Protein AF-A0A955LA91-F1 (afdb_monomer)

Solvent-accessible surface area (backbone atoms only — not comparable to full-atom values): 17162 Å² total; per-residue (Å²): 91,72,67,41,59,76,70,67,59,54,55,70,62,49,20,70,73,70,71,47,56,51,71,60,57,48,31,68,57,69,71,44,66,86,77,43,97,39,73,68,56,48,50,51,50,50,36,54,52,28,48,75,67,73,44,68,31,67,60,54,50,52,52,46,48,70,73,44,58,61,52,55,54,53,50,53,50,56,55,47,53,53,51,51,55,52,51,49,54,58,48,52,52,50,51,51,49,54,57,68,68,58,72,81,44,73,67,58,57,50,49,53,51,51,51,53,50,52,50,51,52,48,52,53,52,54,54,54,56,55,61,73,70,47,62,45,54,42,34,35,67,28,93,49,83,46,58,52,76,38,77,51,78,44,79,50,91,60,73,59,45,63,43,28,28,40,45,38,88,74,45,48,49,24,49,74,85,41,77,59,74,65,46,98,86,36,33,37,70,48,79,42,71,62,62,92,57,67,58,29,77,48,40,38,38,34,34,31,89,82,70,37,59,30,37,34,37,43,33,36,26,53,73,79,68,66,46,70,55,43,46,34,37,44,35,46,78,37,70,37,81,51,38,39,34,23,36,63,85,41,80,77,42,75,48,60,46,57,52,84,59,80,62,49,75,49,71,12,59,48,24,43,35,40,39,24,92,56,32,80,38,42,46,38,27,49,75,85,45,79,46,86,54,88,49,47,59,39,36,38,33,48,67,44,76,47,77,47,80,85

Structure (mmCIF, N/CA/C/O backbone):
data_AF-A0A955LA91-F1
#
_entry.id   AF-A0A955LA91-F1
#
loop_
_atom_site.group_PDB
_atom_site.id
_atom_site.type_symbol
_atom_site.label_atom_id
_atom_site.label_alt_id
_atom_site.label_comp_id
_atom_site.label_asym_id
_atom_site.label_entity_id
_atom_site.label_seq_id
_atom_site.pdbx_PDB_ins_code
_atom_site.Cartn_x
_atom_site.Cartn_y
_atom_site.Cartn_z
_atom_site.occupancy
_atom_site.B_iso_or_equiv
_atom_site.auth_seq_id
_atom_site.auth_comp_id
_atom_site.auth_asym_id
_atom_site.auth_atom_id
_atom_site.pdbx_PDB_model_num
ATOM 1 N N . LYS A 1 1 ? -87.329 7.639 5.012 1.00 91.25 1 LYS A N 1
ATOM 2 C CA . LYS A 1 1 ? -88.544 6.834 5.287 1.00 91.25 1 LYS A CA 1
ATOM 3 C C . LYS A 1 1 ? -89.634 6.985 4.228 1.00 91.25 1 LYS A C 1
ATOM 5 O O . LYS A 1 1 ? -89.715 6.130 3.360 1.00 91.25 1 LYS A O 1
ATOM 10 N N . GLN A 1 2 ? -90.418 8.072 4.217 1.00 92.62 2 GLN A N 1
ATOM 11 C CA . GLN A 1 2 ? -91.587 8.212 3.321 1.00 92.62 2 GLN A CA 1
ATOM 12 C C . GLN A 1 2 ? -91.274 7.955 1.833 1.00 92.62 2 GLN A C 1
ATOM 14 O O . GLN A 1 2 ? -91.961 7.170 1.188 1.00 92.62 2 GLN A O 1
ATOM 19 N N . LYS A 1 3 ? -90.190 8.539 1.298 1.00 93.19 3 LYS A N 1
ATOM 20 C CA . LYS A 1 3 ? -89.781 8.338 -0.105 1.00 93.19 3 LYS A CA 1
ATOM 21 C C . LYS A 1 3 ? -89.486 6.871 -0.444 1.00 93.19 3 LYS A C 1
ATOM 23 O O . LYS A 1 3 ? -89.881 6.421 -1.512 1.00 93.19 3 LYS A O 1
ATOM 28 N N . ARG A 1 4 ? -88.836 6.126 0.459 1.00 94.56 4 ARG A N 1
ATOM 29 C CA . ARG A 1 4 ? -88.559 4.694 0.272 1.00 94.56 4 ARG A CA 1
ATOM 30 C C . ARG A 1 4 ? -89.858 3.897 0.215 1.00 94.56 4 ARG A C 1
ATOM 32 O O . ARG A 1 4 ? -90.040 3.119 -0.714 1.00 94.56 4 ARG A O 1
ATOM 39 N N . THR A 1 5 ? -90.755 4.123 1.177 1.00 92.25 5 THR A N 1
ATOM 40 C CA . THR A 1 5 ? -92.049 3.431 1.238 1.00 92.25 5 THR A CA 1
ATOM 41 C C . THR A 1 5 ? -92.883 3.694 -0.016 1.00 92.25 5 THR A C 1
ATOM 43 O O . THR A 1 5 ? -93.430 2.754 -0.579 1.00 92.25 5 THR A O 1
ATOM 46 N N . ASN A 1 6 ? -92.912 4.937 -0.509 1.00 92.75 6 ASN A N 1
ATOM 47 C CA . ASN A 1 6 ? -93.654 5.299 -1.723 1.00 92.75 6 ASN A CA 1
ATOM 48 C C . ASN A 1 6 ? -93.090 4.651 -2.997 1.00 92.75 6 ASN A C 1
ATOM 50 O O . ASN A 1 6 ? -93.839 4.406 -3.935 1.00 92.75 6 ASN A O 1
ATOM 54 N N . LEU A 1 7 ? -91.782 4.384 -3.040 1.00 90.88 7 LEU A N 1
ATOM 55 C CA . LEU A 1 7 ? -91.137 3.668 -4.145 1.00 90.88 7 LEU A CA 1
ATOM 56 C C . LEU A 1 7 ? -91.237 2.140 -3.995 1.00 90.88 7 LEU A C 1
ATOM 58 O O . LEU A 1 7 ? -90.771 1.415 -4.866 1.00 90.88 7 LEU A O 1
ATOM 62 N N . GLY A 1 8 ? -91.819 1.643 -2.897 1.00 90.75 8 GLY A N 1
ATOM 63 C CA . GLY A 1 8 ? -91.992 0.214 -2.639 1.00 90.75 8 GLY A CA 1
ATOM 64 C C . GLY A 1 8 ? -90.696 -0.544 -2.332 1.00 90.75 8 GLY A C 1
ATOM 65 O O . GLY A 1 8 ? -90.700 -1.771 -2.352 1.00 90.75 8 GLY A O 1
ATOM 66 N N . PHE A 1 9 ? -89.587 0.147 -2.042 1.00 92.19 9 PHE A N 1
ATOM 67 C CA . PHE A 1 9 ? -88.312 -0.518 -1.769 1.00 92.19 9 PHE A CA 1
ATOM 68 C C . PHE A 1 9 ? -88.253 -1.086 -0.343 1.00 92.19 9 PHE A C 1
ATOM 70 O O . PHE A 1 9 ? -88.434 -0.366 0.650 1.00 92.19 9 PHE A O 1
ATOM 77 N N . ASP A 1 10 ? -87.930 -2.375 -0.233 1.00 92.94 10 ASP A N 1
ATOM 78 C CA . ASP A 1 10 ? -87.577 -3.003 1.038 1.00 92.94 10 ASP A CA 1
ATOM 79 C C . ASP A 1 10 ? -86.103 -2.730 1.401 1.00 92.94 10 ASP A C 1
ATOM 81 O O . ASP A 1 10 ? -85.284 -2.338 0.565 1.00 92.94 10 ASP A O 1
ATOM 85 N N . PHE A 1 11 ? -85.746 -2.895 2.677 1.00 92.00 11 PHE A N 1
ATOM 86 C CA . PHE A 1 11 ? -84.371 -2.637 3.111 1.00 92.00 11 PHE A CA 1
ATOM 87 C C . PHE A 1 11 ? -83.365 -3.634 2.526 1.00 92.00 11 PHE A C 1
ATOM 89 O O . PHE A 1 11 ? -82.235 -3.240 2.257 1.00 92.00 11 PHE A O 1
ATOM 96 N N . LYS A 1 12 ? -83.765 -4.887 2.275 1.00 90.88 12 LYS A N 1
ATOM 97 C CA . LYS A 1 12 ? -82.883 -5.926 1.720 1.00 90.88 12 LYS A CA 1
ATOM 98 C C . LYS A 1 12 ? -82.436 -5.604 0.295 1.00 90.88 12 LYS A C 1
ATOM 100 O O . LYS A 1 12 ? -81.271 -5.808 -0.043 1.00 90.88 12 LYS A O 1
ATOM 105 N N . THR A 1 13 ? -83.338 -5.068 -0.524 1.00 89.88 13 THR A N 1
ATOM 106 C CA . THR A 1 13 ? -83.036 -4.610 -1.884 1.00 89.88 13 THR A CA 1
ATOM 107 C C . THR A 1 13 ? -82.031 -3.468 -1.831 1.00 89.88 13 THR A C 1
ATOM 109 O O . THR A 1 13 ? -81.005 -3.510 -2.504 1.00 89.88 13 THR A O 1
ATOM 112 N N . ILE A 1 14 ? -82.263 -2.486 -0.961 1.00 94.38 14 ILE A N 1
ATOM 113 C CA . ILE A 1 14 ? -81.378 -1.323 -0.829 1.00 94.38 14 ILE A CA 1
ATOM 114 C C . ILE A 1 14 ? -80.017 -1.723 -0.257 1.00 94.38 14 ILE A C 1
ATOM 116 O O . ILE A 1 14 ? -78.992 -1.222 -0.711 1.00 94.38 14 ILE A O 1
ATOM 120 N N . GLU A 1 15 ? -79.978 -2.648 0.699 1.00 94.25 15 GLU A N 1
ATOM 121 C CA . GLU A 1 15 ? -78.736 -3.198 1.241 1.00 94.25 15 GLU A CA 1
ATOM 122 C C . GLU A 1 15 ? -77.916 -3.899 0.155 1.00 94.25 15 GLU A C 1
ATOM 124 O O . GLU A 1 15 ? -76.700 -3.708 0.080 1.00 94.25 15 GLU A O 1
ATOM 129 N N . LYS A 1 16 ? -78.564 -4.661 -0.736 1.00 91.88 16 LYS A N 1
ATOM 130 C CA . LYS A 1 16 ? -77.880 -5.316 -1.855 1.00 91.88 16 LYS A CA 1
ATOM 131 C C . LYS A 1 16 ? -77.276 -4.304 -2.830 1.00 91.88 16 LYS A C 1
ATOM 133 O O . LYS A 1 16 ? -76.145 -4.532 -3.271 1.00 91.88 16 LYS A O 1
ATOM 138 N N . GLU A 1 17 ? -77.994 -3.223 -3.125 1.00 93.44 17 GLU A N 1
ATOM 139 C CA . GLU A 1 17 ? -77.572 -2.178 -4.067 1.00 93.44 17 GLU A CA 1
ATOM 140 C C . GLU A 1 17 ? -76.504 -1.248 -3.482 1.00 93.44 17 GLU A C 1
ATOM 142 O O . GLU A 1 17 ? -75.450 -1.041 -4.077 1.00 93.44 17 GLU A O 1
ATOM 147 N N . LEU A 1 18 ? -76.733 -0.712 -2.283 1.00 94.25 18 LEU A N 1
ATOM 148 C CA . LEU A 1 18 ? -75.848 0.280 -1.668 1.00 94.25 18 LEU A CA 1
ATOM 149 C C . LEU A 1 18 ? -74.728 -0.330 -0.828 1.00 94.25 18 LEU A C 1
ATOM 151 O O . LEU A 1 18 ? -73.828 0.397 -0.411 1.00 94.25 18 LEU A O 1
ATOM 155 N N . LYS A 1 19 ? -74.785 -1.639 -0.550 1.00 94.56 19 LYS A N 1
ATOM 156 C CA . LYS A 1 19 ? -73.893 -2.337 0.395 1.00 94.56 19 LYS A CA 1
ATOM 157 C C . LYS A 1 19 ? -73.910 -1.724 1.800 1.00 94.56 19 LYS A C 1
ATOM 159 O O . LYS A 1 19 ? -72.936 -1.823 2.543 1.00 94.56 19 LYS A O 1
ATOM 164 N N . ILE A 1 20 ? -75.029 -1.105 2.177 1.00 94.38 20 ILE A N 1
ATOM 165 C CA . ILE A 1 20 ? -75.263 -0.538 3.507 1.00 94.38 20 ILE A CA 1
ATOM 166 C C . ILE A 1 20 ? -76.209 -1.477 4.246 1.00 94.38 20 ILE A C 1
ATOM 168 O O . ILE A 1 20 ? -77.340 -1.666 3.806 1.00 94.38 20 ILE A O 1
ATOM 172 N N . LYS A 1 21 ? -75.758 -2.048 5.370 1.00 93.56 21 LYS A N 1
ATOM 173 C CA . LYS A 1 21 ? -76.570 -2.994 6.153 1.00 93.56 21 LYS A CA 1
ATOM 174 C C . LYS A 1 21 ? -77.905 -2.374 6.571 1.00 93.56 21 LYS A C 1
ATOM 176 O O . LYS A 1 21 ? -77.914 -1.219 6.999 1.00 93.56 21 LYS A O 1
ATOM 181 N N . GLU A 1 22 ? -78.990 -3.153 6.554 1.00 93.12 22 GLU A N 1
ATOM 182 C CA . GLU A 1 22 ? -80.3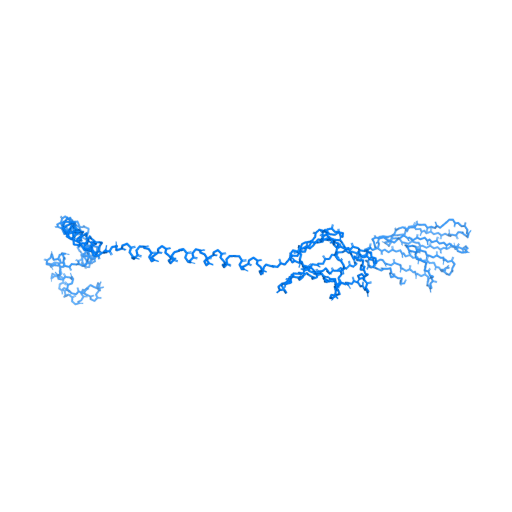44 -2.714 6.937 1.00 93.12 22 GLU A CA 1
ATOM 183 C C . GLU A 1 22 ? -80.365 -1.923 8.254 1.00 93.12 22 GLU A C 1
ATOM 185 O O . GLU A 1 22 ? -81.032 -0.893 8.344 1.00 93.12 22 GLU A O 1
ATOM 190 N N . LYS A 1 23 ? -79.578 -2.348 9.254 1.00 93.75 23 LYS A N 1
ATOM 191 C CA . LYS A 1 23 ? -79.479 -1.652 10.547 1.00 93.75 23 LYS A CA 1
ATOM 192 C C . LYS A 1 23 ? -79.105 -0.171 10.405 1.00 93.75 23 LYS A C 1
ATOM 194 O O . LYS A 1 23 ? -79.698 0.665 11.071 1.00 93.75 23 LYS A O 1
ATOM 199 N N . TYR A 1 24 ? -78.179 0.168 9.506 1.00 94.12 24 TYR A N 1
ATOM 200 C CA . TYR A 1 24 ? -77.740 1.550 9.318 1.00 94.12 24 TYR A CA 1
ATOM 201 C C . TYR A 1 24 ? -78.768 2.354 8.520 1.00 94.12 24 TYR A C 1
ATOM 203 O O . TYR A 1 24 ? -78.954 3.534 8.786 1.00 94.12 24 TYR A O 1
ATOM 211 N N . LEU A 1 25 ? -79.477 1.728 7.574 1.00 93.69 25 LEU A N 1
ATOM 212 C CA . LEU A 1 25 ? -80.573 2.386 6.856 1.00 93.69 25 LEU A CA 1
ATOM 213 C C . LEU A 1 25 ? -81.742 2.717 7.792 1.00 93.69 25 LEU A C 1
ATOM 215 O O . LEU A 1 25 ? -82.341 3.778 7.648 1.00 93.69 25 LEU A O 1
ATOM 219 N N . LYS A 1 26 ? -82.038 1.847 8.767 1.00 93.81 26 LYS A N 1
ATOM 220 C CA . LYS A 1 26 ? -83.015 2.130 9.831 1.00 93.81 26 LYS A CA 1
ATOM 221 C C . LYS A 1 26 ? -82.569 3.285 10.713 1.00 93.81 26 LYS A C 1
ATOM 223 O O . LYS A 1 26 ? -83.326 4.236 10.846 1.00 93.81 26 LYS A O 1
ATOM 228 N N . MET A 1 27 ? -81.318 3.268 11.176 1.00 92.94 27 MET A N 1
ATOM 229 C CA . MET A 1 27 ? -80.751 4.372 11.960 1.00 92.94 27 MET A CA 1
ATOM 230 C C . MET A 1 27 ? -80.855 5.720 11.225 1.00 92.94 27 MET A C 1
ATOM 232 O O . MET A 1 27 ? -81.173 6.726 11.847 1.00 92.94 27 MET A O 1
ATOM 236 N N . LEU A 1 28 ? -80.661 5.749 9.896 1.00 92.62 28 LEU A N 1
ATOM 237 C CA . LEU A 1 28 ? -80.884 6.957 9.084 1.00 92.62 28 LEU A CA 1
ATOM 238 C C . LEU A 1 28 ? -82.358 7.389 9.008 1.00 92.62 28 LEU A C 1
ATOM 240 O O . LEU A 1 28 ? -82.633 8.564 8.803 1.00 92.62 28 LEU A O 1
ATOM 244 N N . GLU A 1 29 ? -83.307 6.452 9.061 1.00 93.38 29 GLU A N 1
ATOM 245 C CA . GLU A 1 29 ? -84.745 6.752 9.013 1.00 93.38 29 GLU A CA 1
ATOM 246 C C . GLU A 1 29 ? -85.348 7.101 10.376 1.00 93.38 29 GLU A C 1
ATOM 248 O O . GLU A 1 29 ? -86.451 7.650 10.409 1.00 93.38 29 GLU A O 1
ATOM 253 N N . GLU A 1 30 ? -84.656 6.752 11.457 1.00 92.44 30 GLU A N 1
ATOM 254 C CA . GLU A 1 30 ? -85.045 6.966 12.857 1.00 92.44 30 GLU A CA 1
ATOM 255 C C . GLU A 1 30 ? -84.257 8.117 13.509 1.00 92.44 30 GLU A C 1
ATOM 257 O O . GLU A 1 30 ? -84.426 8.385 14.693 1.00 92.44 30 GLU A O 1
ATOM 262 N N . ASP A 1 31 ? -83.429 8.819 12.726 1.00 88.81 31 ASP A N 1
ATOM 263 C CA . ASP A 1 31 ? -82.564 9.924 13.157 1.00 88.81 31 ASP A CA 1
ATOM 264 C C . ASP A 1 31 ? -81.587 9.553 14.297 1.00 88.81 31 ASP A C 1
ATOM 266 O O . ASP A 1 31 ? -81.120 10.403 15.057 1.00 88.81 31 ASP A O 1
ATOM 270 N N . GLU A 1 32 ? -81.206 8.275 14.394 1.00 88.38 32 GLU A N 1
ATOM 271 C CA . GLU A 1 32 ? -80.294 7.745 15.417 1.00 88.38 32 GLU A CA 1
ATOM 272 C C . GLU A 1 32 ? -78.817 7.896 15.016 1.00 88.38 32 GLU A C 1
ATOM 274 O O . GLU A 1 32 ? -78.027 6.946 15.005 1.00 88.38 32 GLU A O 1
ATOM 279 N N . PHE A 1 33 ? -78.418 9.117 14.663 1.00 85.81 33 PHE A N 1
ATOM 280 C CA . PHE A 1 33 ? -77.083 9.403 14.131 1.00 85.81 33 PHE A CA 1
ATOM 281 C C . PHE A 1 33 ? -75.940 9.189 15.138 1.00 85.81 33 PHE A C 1
ATOM 283 O O . PHE A 1 33 ? -74.822 8.860 14.738 1.00 85.81 33 PHE A O 1
ATOM 290 N N . GLN A 1 34 ? -76.222 9.290 16.438 1.00 81.75 34 GLN A N 1
ATOM 291 C CA . GLN A 1 34 ? -75.262 9.031 17.516 1.00 81.75 34 GLN A CA 1
ATOM 292 C C . GLN A 1 34 ? -74.773 7.573 17.585 1.00 81.75 34 GLN A C 1
ATOM 294 O O . GLN A 1 34 ? -73.753 7.303 18.216 1.00 81.75 34 GLN A O 1
ATOM 299 N N . LEU A 1 35 ? -75.496 6.625 16.974 1.00 84.69 35 LEU A N 1
ATOM 300 C CA . LEU A 1 35 ? -75.141 5.199 16.992 1.00 84.69 35 LEU A CA 1
ATOM 301 C C . LEU A 1 35 ? -74.174 4.802 15.869 1.00 84.69 35 LEU A C 1
ATOM 303 O O . LEU A 1 35 ? -73.695 3.666 15.835 1.00 84.69 35 LEU A O 1
ATOM 307 N N . PHE A 1 36 ? -73.882 5.713 14.940 1.00 84.06 36 PHE A N 1
ATOM 308 C CA . PHE A 1 36 ? -72.887 5.471 13.903 1.00 84.06 36 PHE A CA 1
ATOM 309 C C . PHE A 1 36 ? -71.477 5.542 14.488 1.00 84.06 36 PHE A C 1
ATOM 311 O O . PHE A 1 36 ? -71.182 6.335 15.378 1.00 84.06 36 PHE A O 1
ATOM 318 N N . GLU A 1 37 ? -70.563 4.752 13.928 1.00 81.38 37 GLU A N 1
ATOM 319 C CA . GLU A 1 37 ? -69.171 4.689 14.396 1.00 81.38 37 GLU A CA 1
ATOM 320 C C . GLU A 1 37 ? -68.437 6.025 14.192 1.00 81.38 37 GLU A C 1
ATOM 322 O O . GLU A 1 37 ? -67.536 6.390 14.950 1.00 81.38 37 GLU A O 1
ATOM 327 N N . SER A 1 38 ? -68.829 6.782 13.162 1.00 82.69 38 SER A N 1
ATOM 328 C CA . SER A 1 38 ? -68.339 8.138 12.928 1.00 82.69 38 SER A CA 1
ATOM 329 C C . SER A 1 38 ? -69.351 8.998 12.173 1.00 82.69 38 SER A C 1
ATOM 331 O O . SER A 1 38 ? -70.133 8.504 11.354 1.00 82.69 38 SER A O 1
ATOM 333 N N . SER A 1 39 ? -69.263 10.317 12.370 1.00 83.75 39 SER A N 1
ATOM 334 C CA . SER A 1 39 ? -70.080 11.297 11.645 1.00 83.75 39 SER A CA 1
ATOM 335 C C . SER A 1 39 ? -69.839 11.264 10.130 1.00 83.75 39 SER A C 1
ATOM 337 O O . SER A 1 39 ? -70.749 11.530 9.342 1.00 83.75 39 SER A O 1
ATOM 339 N N . VAL A 1 40 ? -68.625 10.893 9.710 1.00 85.25 40 VAL A N 1
ATOM 340 C CA . VAL A 1 40 ? -68.237 10.729 8.302 1.00 85.25 40 VAL A CA 1
ATOM 341 C C . VAL A 1 40 ? -68.987 9.556 7.668 1.00 85.25 40 VAL A C 1
ATOM 343 O O . VAL A 1 40 ? -69.519 9.693 6.565 1.00 85.25 40 VAL A O 1
ATOM 346 N N . GLN A 1 41 ? -69.076 8.427 8.377 1.00 88.31 41 GLN A N 1
ATOM 347 C CA . GLN A 1 41 ? -69.800 7.235 7.930 1.00 88.31 41 GLN A CA 1
ATOM 348 C C . GLN A 1 41 ? -71.304 7.512 7.817 1.00 88.31 41 GLN A C 1
ATOM 350 O O . GLN A 1 41 ? -71.890 7.253 6.764 1.00 88.31 41 GLN A O 1
ATOM 355 N N . ALA A 1 42 ? -71.904 8.116 8.848 1.00 90.44 42 ALA A N 1
ATOM 356 C CA . ALA A 1 42 ? -73.315 8.504 8.850 1.00 90.44 42 ALA A CA 1
ATOM 357 C C . ALA A 1 42 ? -73.670 9.389 7.646 1.00 90.44 42 ALA A C 1
ATOM 359 O O . ALA A 1 42 ? -74.602 9.107 6.890 1.00 90.44 42 ALA A O 1
ATOM 360 N N . LYS A 1 43 ? -72.856 10.419 7.396 1.00 91.19 43 LYS A N 1
ATOM 361 C CA . LYS A 1 43 ? -73.021 11.334 6.263 1.00 91.19 43 LYS A CA 1
ATOM 362 C C . LYS A 1 43 ? -72.848 10.643 4.911 1.00 91.19 43 LYS A C 1
ATOM 364 O O . LYS A 1 43 ? -73.582 10.945 3.970 1.00 91.19 43 LYS A O 1
ATOM 369 N N . GLY A 1 44 ? -71.888 9.724 4.800 1.00 92.50 44 GLY A N 1
ATOM 370 C CA . GLY A 1 44 ? -71.671 8.923 3.596 1.00 92.50 44 GLY A CA 1
ATOM 371 C C . GLY A 1 44 ? -72.875 8.041 3.267 1.00 92.50 44 GLY A C 1
ATOM 372 O O . GLY A 1 44 ? -73.345 8.033 2.127 1.00 92.50 44 GLY A O 1
ATOM 373 N N . PHE A 1 45 ? -73.430 7.360 4.271 1.00 95.50 45 PHE A N 1
ATOM 374 C CA . PHE A 1 45 ? -74.616 6.524 4.098 1.00 95.50 45 PHE A CA 1
ATOM 375 C C . PHE A 1 45 ? -75.861 7.358 3.798 1.00 95.50 45 PHE A C 1
ATOM 377 O O . PHE A 1 45 ? -76.576 7.033 2.852 1.00 95.50 45 PHE A O 1
ATOM 384 N N . LEU A 1 46 ? -76.070 8.479 4.497 1.00 94.81 46 LEU A N 1
ATOM 385 C CA . LEU A 1 46 ? -77.172 9.403 4.214 1.00 94.81 46 LEU A CA 1
ATOM 386 C C . LEU A 1 46 ? -77.112 9.931 2.778 1.00 94.81 46 LEU A C 1
ATOM 388 O O . LEU A 1 46 ? -78.128 9.960 2.085 1.00 94.81 46 LEU A O 1
ATOM 392 N N . LYS A 1 47 ? -75.914 10.289 2.300 1.00 95.50 47 LYS A N 1
ATOM 393 C CA . LYS A 1 47 ? -75.695 10.740 0.921 1.00 95.50 47 LYS A CA 1
ATOM 394 C C . LYS A 1 47 ? -76.096 9.677 -0.098 1.00 95.50 47 LYS A C 1
ATOM 396 O O . LYS A 1 47 ? -76.848 9.970 -1.028 1.00 95.50 47 LYS A O 1
ATOM 401 N N . ASN A 1 48 ? -75.576 8.462 0.065 1.00 95.38 48 ASN A N 1
ATOM 402 C CA . ASN A 1 48 ? -75.819 7.364 -0.868 1.00 95.38 48 ASN A CA 1
ATOM 403 C C . ASN A 1 48 ? -77.291 6.955 -0.866 1.00 95.38 48 ASN A C 1
ATOM 405 O O . ASN A 1 48 ? -77.884 6.765 -1.926 1.00 95.38 48 ASN A O 1
ATOM 409 N N . TYR A 1 49 ? -77.897 6.905 0.317 1.00 96.19 49 TYR A N 1
ATOM 410 C CA . TYR A 1 49 ? -79.292 6.546 0.480 1.00 96.19 49 TYR A CA 1
ATOM 411 C C . TYR A 1 49 ? -80.242 7.605 -0.096 1.00 96.19 49 TYR A C 1
ATOM 413 O O . TYR A 1 49 ? -81.157 7.271 -0.847 1.00 96.19 49 TYR A O 1
ATOM 421 N N . ALA A 1 50 ? -79.982 8.894 0.152 1.00 95.25 50 ALA A N 1
ATOM 422 C CA . ALA A 1 50 ? -80.748 9.986 -0.445 1.00 95.25 50 ALA A CA 1
ATOM 423 C C . ALA A 1 50 ? -80.668 9.961 -1.977 1.00 95.25 50 ALA A C 1
ATOM 425 O O . ALA A 1 50 ? -81.692 10.084 -2.647 1.00 95.25 50 ALA A O 1
ATOM 426 N N . ARG A 1 51 ? -79.471 9.736 -2.535 1.00 94.75 51 ARG A N 1
ATOM 427 C CA . ARG A 1 51 ? -79.276 9.644 -3.986 1.00 94.75 51 ARG A CA 1
ATOM 428 C C . ARG A 1 51 ? -80.034 8.465 -4.594 1.00 94.75 51 ARG A C 1
ATOM 430 O O . ARG A 1 51 ? -80.691 8.649 -5.612 1.00 94.75 51 ARG A O 1
ATOM 437 N N . PHE A 1 52 ? -79.982 7.293 -3.963 1.00 94.44 52 PHE A N 1
ATOM 438 C CA . PHE A 1 52 ? -80.714 6.105 -4.411 1.00 94.44 52 PHE A CA 1
ATOM 439 C C . PHE A 1 52 ? -82.227 6.344 -4.478 1.00 94.44 52 PHE A C 1
ATOM 441 O O . PHE A 1 52 ? -82.887 5.935 -5.425 1.00 94.44 52 PHE A O 1
ATOM 448 N N . LEU A 1 53 ? -82.776 7.069 -3.501 1.00 93.88 53 LEU A N 1
ATOM 449 C CA . LEU A 1 53 ? -84.198 7.412 -3.448 1.00 93.88 53 LEU A CA 1
ATOM 450 C C . LEU A 1 53 ? -84.583 8.617 -4.329 1.00 93.88 53 LEU A C 1
ATOM 452 O O . LEU A 1 53 ? -85.741 9.047 -4.305 1.00 93.88 53 LEU A O 1
ATOM 456 N N . GLY A 1 54 ? -83.632 9.192 -5.074 1.00 90.75 54 GLY A N 1
ATOM 457 C CA . GLY A 1 54 ? -83.846 10.379 -5.904 1.00 90.75 54 GLY A CA 1
ATOM 458 C C . GLY A 1 54 ? -84.153 11.647 -5.099 1.00 90.75 54 GLY A C 1
ATOM 459 O O . GLY A 1 54 ? -84.878 12.519 -5.572 1.00 90.75 54 GLY A O 1
ATOM 460 N N . LEU A 1 55 ? -83.664 11.736 -3.860 1.00 92.94 55 LEU A N 1
ATOM 461 C CA . LEU A 1 55 ? -83.770 12.922 -3.010 1.00 92.94 55 LEU A CA 1
ATOM 462 C C . LEU A 1 55 ? -82.571 13.852 -3.228 1.00 92.94 55 LEU A C 1
ATOM 464 O O . LEU A 1 55 ? -81.475 13.411 -3.583 1.00 92.94 55 LEU A O 1
ATOM 468 N N . ASN A 1 56 ? -82.753 15.147 -2.948 1.00 92.69 56 ASN A N 1
ATOM 469 C CA . ASN A 1 56 ? -81.645 16.099 -2.942 1.00 92.69 56 ASN A CA 1
ATOM 470 C C . ASN A 1 56 ? -80.712 15.801 -1.755 1.00 92.69 56 ASN A C 1
ATOM 472 O O . ASN A 1 56 ? -80.965 16.208 -0.619 1.00 92.69 56 ASN A O 1
ATOM 476 N N . TYR A 1 57 ? -79.629 15.072 -2.029 1.00 91.25 57 TYR A N 1
ATOM 477 C CA . TYR A 1 57 ? -78.682 14.641 -1.004 1.00 91.25 57 TYR A CA 1
ATOM 478 C C . TYR A 1 57 ? -77.961 15.818 -0.329 1.00 91.25 57 TYR A C 1
ATOM 480 O O . TYR A 1 57 ? -77.563 15.696 0.826 1.00 91.25 57 TYR A O 1
ATOM 488 N N . GLU A 1 58 ? -77.790 16.954 -1.010 1.00 91.31 58 GLU A N 1
ATOM 489 C CA . GLU A 1 58 ? -77.105 18.129 -0.456 1.00 91.31 58 GLU A CA 1
ATOM 490 C C . GLU A 1 58 ? -77.942 18.766 0.648 1.00 91.31 58 GLU A C 1
ATOM 492 O O . GLU A 1 58 ? -77.417 19.077 1.719 1.00 91.31 58 GLU A O 1
ATOM 497 N N . MET A 1 59 ? -79.258 18.847 0.434 1.00 91.62 59 MET A N 1
ATOM 498 C CA . MET A 1 59 ? -80.207 19.288 1.454 1.00 91.62 59 MET A CA 1
ATOM 499 C C . MET A 1 59 ? -80.237 18.329 2.651 1.00 91.62 59 MET A C 1
ATOM 501 O O . MET A 1 59 ? -80.180 18.780 3.793 1.00 91.62 59 MET A O 1
ATOM 505 N N . MET A 1 60 ? -80.264 17.013 2.409 1.00 90.81 60 MET A N 1
ATOM 506 C CA . MET A 1 60 ? -80.270 16.015 3.491 1.00 90.81 60 MET A CA 1
ATOM 507 C C . MET A 1 60 ? -78.999 16.090 4.344 1.00 90.81 60 MET A C 1
ATOM 509 O O . MET A 1 60 ? -79.063 16.059 5.570 1.00 90.81 60 MET A O 1
ATOM 513 N N . ILE A 1 61 ? -77.838 16.264 3.706 1.00 90.75 61 ILE A N 1
ATOM 514 C CA . ILE A 1 61 ? -76.575 16.470 4.420 1.00 90.75 61 ILE A CA 1
ATOM 515 C C . ILE A 1 61 ? -76.600 17.781 5.215 1.00 90.75 61 ILE A C 1
ATOM 517 O O . ILE A 1 61 ? -76.098 17.810 6.336 1.00 90.75 61 ILE A O 1
ATOM 521 N N . ALA A 1 62 ? -77.148 18.865 4.662 1.00 87.94 62 ALA A N 1
ATOM 522 C CA . ALA A 1 62 ? -77.213 20.149 5.358 1.00 87.94 62 ALA A CA 1
ATOM 523 C C . ALA A 1 62 ? -78.058 20.073 6.643 1.00 87.94 62 ALA A C 1
ATOM 525 O O . ALA A 1 62 ? -77.642 20.615 7.667 1.00 87.94 62 ALA A O 1
ATOM 526 N N . LEU A 1 63 ? -79.188 19.358 6.608 1.00 86.06 63 LEU A N 1
ATOM 527 C CA . LEU A 1 63 ? -80.020 19.102 7.790 1.00 86.06 63 LEU A CA 1
ATOM 528 C C . LEU A 1 63 ? -79.260 18.288 8.845 1.00 86.06 63 LEU A C 1
ATOM 530 O O . LEU A 1 63 ? -79.154 18.713 9.992 1.00 86.06 63 LEU A O 1
ATOM 534 N N . TYR A 1 64 ? -78.611 17.198 8.429 1.00 87.81 64 TYR A N 1
ATOM 535 C CA . TYR A 1 64 ? -77.780 16.383 9.317 1.00 87.81 64 TYR A CA 1
ATOM 536 C C . TYR A 1 64 ? -76.682 17.197 10.031 1.00 87.81 64 TYR A C 1
ATOM 538 O O . TYR A 1 64 ? -76.477 17.060 11.239 1.00 87.81 64 TYR A O 1
ATOM 546 N N . ARG A 1 65 ? -75.999 18.096 9.307 1.00 85.81 65 ARG A N 1
ATOM 547 C CA . ARG A 1 65 ? -74.965 18.966 9.891 1.00 85.81 65 ARG A CA 1
ATOM 548 C C . ARG A 1 65 ? -75.510 19.899 10.968 1.00 85.81 65 ARG A C 1
ATOM 550 O O . ARG A 1 65 ? -74.839 20.126 11.972 1.00 85.81 65 ARG A O 1
ATOM 557 N N . ARG A 1 66 ? -76.694 20.476 10.736 1.00 82.56 66 ARG A N 1
ATOM 558 C CA . ARG A 1 66 ? -77.324 21.412 11.674 1.00 82.56 66 ARG A CA 1
ATOM 559 C C . ARG A 1 66 ? -77.683 20.709 12.981 1.00 82.56 66 ARG A C 1
ATOM 561 O O . ARG A 1 66 ? -77.392 21.249 14.047 1.00 82.56 66 ARG A O 1
ATOM 568 N N . ASP A 1 67 ? -78.285 19.529 12.883 1.00 80.44 67 ASP A N 1
ATOM 569 C CA . ASP A 1 67 ? -78.972 18.923 14.023 1.00 80.44 67 ASP A CA 1
ATOM 570 C C . ASP A 1 67 ? -78.087 17.967 14.838 1.00 80.44 67 ASP A C 1
ATOM 572 O O . ASP A 1 67 ? -78.276 17.875 16.056 1.00 80.44 67 ASP A O 1
ATOM 576 N N . PHE A 1 68 ? -77.088 17.329 14.208 1.00 76.50 68 PHE A N 1
ATOM 577 C CA . PHE A 1 68 ? -76.335 16.220 14.813 1.00 76.50 68 PHE A CA 1
ATOM 578 C C . PHE A 1 68 ? -74.815 16.451 14.887 1.00 76.50 68 PHE A C 1
ATOM 580 O O . PHE A 1 68 ? -74.238 16.320 15.966 1.00 76.50 68 PHE A O 1
ATOM 587 N N . GLU A 1 69 ? -74.154 16.885 13.803 1.00 71.75 69 GLU A N 1
ATOM 588 C CA . GLU A 1 69 ? -72.675 16.983 13.762 1.00 71.75 69 GLU A CA 1
ATOM 589 C C . GLU A 1 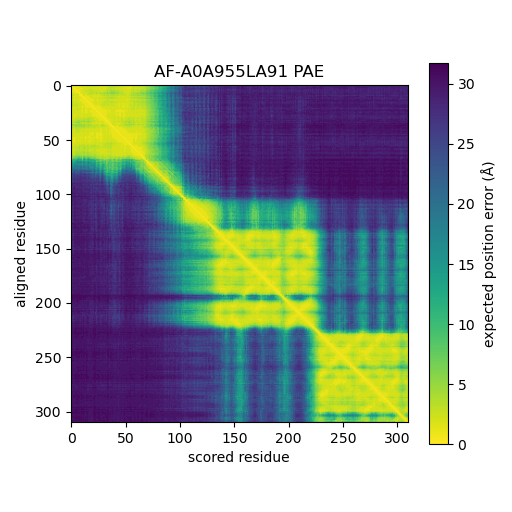69 ? -72.102 17.947 14.829 1.00 71.75 69 GLU A C 1
ATOM 591 O O . GLU A 1 69 ? -71.104 17.638 15.482 1.00 71.75 69 GLU A O 1
ATOM 596 N N . ASN A 1 70 ? -72.774 19.075 15.085 1.00 66.88 70 ASN A N 1
ATOM 597 C CA . ASN A 1 70 ? -72.323 20.060 16.078 1.00 66.88 70 ASN A CA 1
ATOM 598 C C . ASN A 1 70 ? -72.560 19.626 17.538 1.00 66.88 70 ASN A C 1
ATOM 600 O O . ASN A 1 70 ? -71.833 20.061 18.434 1.00 66.88 70 ASN A O 1
ATOM 604 N N . LYS A 1 71 ? -73.565 18.780 17.803 1.00 65.75 71 LYS A N 1
ATOM 605 C CA . LYS A 1 71 ? -73.893 18.320 19.164 1.00 65.75 71 LYS A CA 1
ATOM 606 C C . LYS A 1 71 ? -72.984 17.178 19.611 1.00 65.75 71 LYS A C 1
ATOM 608 O O . LYS A 1 71 ? -72.510 17.199 20.746 1.00 65.75 71 LYS A O 1
ATOM 613 N N . ASP A 1 72 ? -72.685 16.234 18.721 1.00 65.00 72 ASP A N 1
ATOM 614 C CA . ASP A 1 72 ? -71.806 15.102 19.034 1.00 65.00 72 ASP A CA 1
ATOM 615 C C . ASP A 1 72 ? -70.354 15.533 19.259 1.00 65.00 72 ASP A C 1
ATOM 617 O O . ASP A 1 72 ? -69.673 14.985 20.127 1.00 65.00 72 ASP A O 1
ATOM 621 N N . MET A 1 73 ? -69.884 16.551 18.528 1.00 62.78 73 MET A N 1
ATOM 622 C CA . MET A 1 73 ? -68.543 17.104 18.723 1.00 62.78 73 MET A CA 1
ATOM 623 C C . MET A 1 73 ? -68.410 17.772 20.097 1.00 62.78 73 MET A C 1
ATOM 625 O O . MET A 1 73 ? -67.447 17.503 20.809 1.00 62.78 73 MET A O 1
ATOM 629 N N . LYS A 1 74 ? -69.405 18.571 20.511 1.00 61.66 74 LYS A N 1
ATOM 630 C CA . LYS A 1 74 ? -69.417 19.215 21.833 1.00 61.66 74 LYS A CA 1
ATOM 631 C C . LYS A 1 74 ? -69.474 18.187 22.968 1.00 61.66 74 LYS A C 1
ATOM 633 O O . LYS A 1 74 ? -68.679 18.263 23.897 1.00 61.66 74 LYS A O 1
ATOM 638 N N . ARG A 1 75 ? -70.326 17.168 22.830 1.00 63.72 75 ARG A N 1
ATOM 639 C CA . ARG A 1 75 ? -70.452 16.069 23.795 1.00 63.72 75 ARG A CA 1
ATOM 640 C C . ARG A 1 75 ? 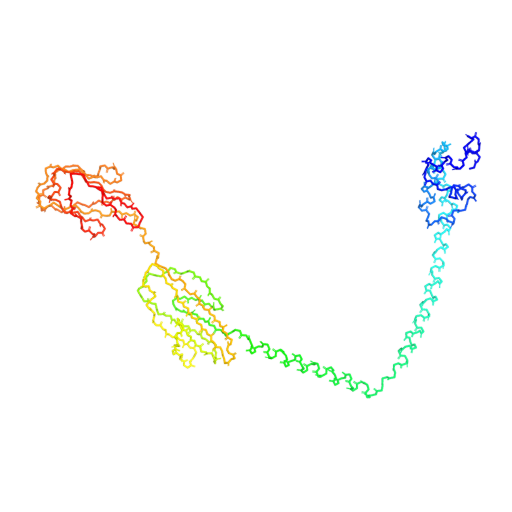-69.155 15.252 23.919 1.00 63.72 75 ARG A C 1
ATOM 642 O O . ARG A 1 75 ? -68.732 14.958 25.029 1.00 63.72 75 ARG A O 1
ATOM 649 N N . LYS A 1 76 ? -68.487 14.910 22.807 1.00 62.91 76 LYS A N 1
ATOM 650 C CA . LYS A 1 76 ? -67.196 14.189 22.843 1.00 62.91 76 LYS A CA 1
ATOM 651 C C . LYS A 1 76 ? -66.071 14.997 23.487 1.00 62.91 76 LYS A C 1
ATOM 653 O O . LYS A 1 76 ? -65.184 14.389 24.071 1.00 62.91 76 LYS A O 1
ATOM 658 N N . ILE A 1 77 ? -66.081 16.323 23.352 1.00 63.91 77 ILE A N 1
ATOM 659 C CA . ILE A 1 77 ? -65.088 17.194 23.993 1.00 63.91 77 ILE A CA 1
ATOM 660 C C . ILE A 1 77 ? -65.333 17.229 25.507 1.00 63.91 77 ILE A C 1
ATOM 662 O O . ILE A 1 77 ? -64.412 16.941 26.259 1.00 63.91 77 ILE A O 1
ATOM 666 N N . GLU A 1 78 ? -66.580 17.443 25.940 1.00 63.41 78 GLU A N 1
ATOM 667 C CA . GLU A 1 78 ? -66.949 17.467 27.366 1.00 63.41 78 GLU A CA 1
ATOM 668 C C . GLU A 1 78 ? -66.617 16.141 28.083 1.00 63.41 78 GLU A C 1
ATOM 670 O O . GLU A 1 78 ? -65.973 16.157 29.129 1.00 63.41 78 GLU A O 1
ATOM 675 N N . PHE A 1 79 ? -66.942 14.984 27.488 1.00 61.12 79 PHE A N 1
ATOM 676 C CA . PHE A 1 79 ? -66.596 13.679 28.076 1.00 61.12 79 PHE A CA 1
ATOM 677 C C . PHE A 1 79 ? -65.090 13.402 28.103 1.00 61.12 79 PHE A C 1
ATOM 679 O O . PHE A 1 79 ? -64.589 12.785 29.040 1.00 61.12 79 PHE A O 1
ATOM 686 N N . LYS A 1 80 ? -64.358 13.844 27.076 1.00 60.62 80 LYS A N 1
ATOM 687 C CA . LYS A 1 80 ? -62.912 13.628 27.003 1.00 60.62 80 LYS A CA 1
ATOM 688 C C . LYS A 1 80 ? -62.172 14.484 28.028 1.00 60.62 80 LYS A C 1
ATOM 690 O O . LYS A 1 80 ? -61.193 14.012 28.595 1.00 60.62 80 LYS A O 1
ATOM 695 N N . ASP A 1 81 ? -62.642 15.699 28.289 1.00 62.00 81 ASP A N 1
ATOM 696 C CA . ASP A 1 81 ? -62.053 16.565 29.309 1.00 62.00 81 ASP A CA 1
ATOM 697 C C . ASP A 1 81 ? -62.285 16.002 30.724 1.00 62.00 81 ASP A C 1
ATOM 699 O O . ASP A 1 81 ? -61.346 15.966 31.519 1.00 62.00 81 ASP A O 1
ATOM 703 N N . GLU A 1 82 ? -63.473 15.466 31.030 1.00 61.91 82 GLU A N 1
ATOM 704 C CA . GLU A 1 82 ? -63.740 14.795 32.316 1.00 61.91 82 GLU A CA 1
ATOM 705 C C . GLU A 1 82 ? -62.900 13.517 32.506 1.00 61.91 82 GLU A C 1
ATOM 707 O O . GLU A 1 82 ? -62.285 13.333 33.560 1.00 61.91 82 GLU A O 1
ATOM 712 N N . GLU A 1 83 ? -62.789 12.675 31.473 1.00 59.28 83 GLU A N 1
ATOM 713 C CA . GLU A 1 83 ? -62.011 11.429 31.525 1.00 59.28 83 GLU A CA 1
ATOM 714 C C . GLU A 1 83 ? -60.497 11.704 31.644 1.00 59.28 83 GLU A C 1
ATOM 716 O O . GLU A 1 83 ? -59.801 11.052 32.423 1.00 59.28 83 GLU A O 1
ATOM 721 N N . ILE A 1 84 ? -59.973 12.730 30.957 1.00 60.69 84 ILE A N 1
ATOM 722 C CA . ILE A 1 84 ? -58.570 13.161 31.098 1.00 60.69 84 ILE A CA 1
ATOM 723 C C . ILE A 1 84 ? -58.290 13.675 32.520 1.00 60.69 84 ILE A C 1
ATOM 725 O O . ILE A 1 84 ? -57.225 13.390 33.075 1.00 60.69 84 ILE A O 1
ATOM 729 N N . ILE A 1 85 ? -59.225 14.411 33.133 1.00 62.97 85 ILE A N 1
ATOM 730 C CA . ILE A 1 85 ? -59.061 14.943 34.495 1.00 62.97 85 ILE A CA 1
ATOM 731 C C . ILE A 1 85 ? -59.037 13.812 35.537 1.00 62.97 85 ILE A C 1
ATOM 733 O O . ILE A 1 85 ? -58.214 13.853 36.458 1.00 62.97 85 ILE A O 1
ATOM 737 N N . GLU A 1 86 ? -59.884 12.788 35.405 1.00 60.28 86 GLU A N 1
ATOM 738 C CA . GLU A 1 86 ? -59.874 11.626 36.308 1.00 60.28 86 GLU A CA 1
ATOM 739 C C . GLU A 1 86 ? -58.642 10.734 36.115 1.00 60.28 86 GLU A C 1
ATOM 741 O O . GLU A 1 86 ? -57.993 10.356 37.097 1.00 60.28 86 GLU A O 1
ATOM 746 N N . VAL A 1 87 ? -58.253 10.454 34.866 1.00 59.31 87 VAL A N 1
ATOM 747 C CA . VAL A 1 87 ? -57.060 9.650 34.561 1.00 59.31 87 VAL A CA 1
ATOM 748 C C . VAL A 1 87 ? -55.792 10.331 35.077 1.00 59.31 87 VAL A C 1
ATOM 750 O O . VAL A 1 87 ? -54.950 9.659 35.681 1.00 59.31 87 VAL A O 1
ATOM 753 N N . ASN A 1 88 ? -55.658 11.653 34.924 1.00 58.00 88 ASN A N 1
ATOM 754 C CA . ASN A 1 88 ? -54.495 12.382 35.437 1.00 58.00 88 ASN A CA 1
ATOM 755 C C . ASN A 1 88 ? -54.420 12.352 36.969 1.00 58.00 88 ASN A C 1
ATOM 757 O O . ASN A 1 88 ? -53.343 12.101 37.507 1.00 58.00 88 ASN A O 1
ATOM 761 N N . LYS A 1 89 ? -55.545 12.491 37.686 1.00 59.75 89 LYS A N 1
ATOM 762 C CA . LYS A 1 89 ? -55.562 12.394 39.159 1.00 59.75 89 LYS A CA 1
ATOM 763 C C . LYS A 1 89 ? -55.171 11.002 39.669 1.00 59.75 89 LYS A C 1
ATOM 765 O O . LYS A 1 89 ? -54.395 10.901 40.617 1.00 59.75 89 LYS A O 1
ATOM 770 N N . ILE A 1 90 ? -55.668 9.936 39.034 1.00 60.1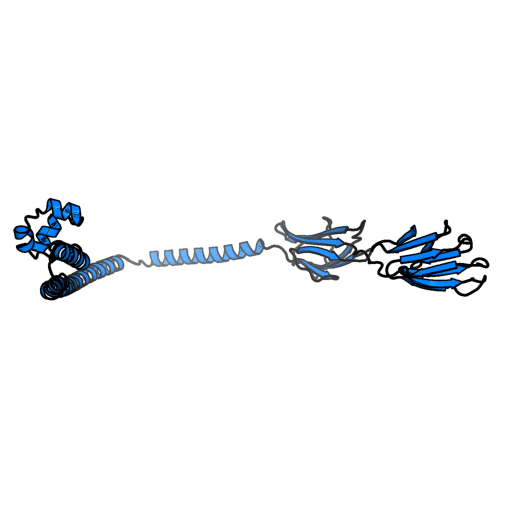6 90 ILE A N 1
ATOM 771 C CA . ILE A 1 90 ? -55.346 8.542 39.403 1.00 60.16 90 ILE A CA 1
ATOM 772 C C . ILE A 1 90 ? -53.888 8.195 39.053 1.00 60.16 90 ILE A C 1
ATOM 774 O O . ILE A 1 90 ? -53.230 7.430 39.764 1.00 60.16 90 ILE A O 1
ATOM 778 N N . THR A 1 91 ? -53.368 8.744 37.955 1.00 59.16 91 THR A N 1
ATOM 779 C CA . THR A 1 91 ? -51.992 8.501 37.502 1.00 59.16 91 THR A CA 1
ATOM 780 C C . THR A 1 91 ? -50.985 9.246 38.374 1.00 59.16 91 THR A C 1
ATOM 782 O O . THR A 1 91 ? -50.002 8.647 38.809 1.00 59.16 91 THR A O 1
ATOM 785 N N . GLU A 1 92 ? -51.254 10.508 38.719 1.00 59.97 92 GLU A N 1
ATOM 786 C CA . GLU A 1 92 ? -50.422 11.264 39.659 1.00 59.97 92 GLU A CA 1
ATOM 787 C C . GLU A 1 92 ? -50.411 10.623 41.047 1.00 59.97 92 GLU A C 1
ATOM 789 O O . GLU A 1 92 ? -49.337 10.467 41.628 1.00 59.97 92 GLU A O 1
ATOM 794 N N . SER A 1 93 ? -51.559 10.168 41.565 1.00 62.16 93 SER A N 1
ATOM 795 C CA . SER A 1 93 ? -51.607 9.528 42.884 1.00 62.16 93 SER A CA 1
ATOM 796 C C . SER A 1 93 ? -50.821 8.216 42.921 1.00 62.16 93 SER A C 1
ATOM 798 O O . SER A 1 93 ? -50.101 7.974 43.885 1.00 62.16 93 SER A O 1
ATOM 800 N N . LYS A 1 94 ? -50.887 7.398 41.860 1.00 62.16 94 LYS A N 1
ATOM 801 C CA . LYS A 1 94 ? -50.139 6.132 41.762 1.00 62.16 94 LYS A CA 1
ATOM 802 C C . LYS A 1 94 ? -48.642 6.334 41.543 1.00 62.16 94 LYS A C 1
ATOM 804 O O . LYS A 1 94 ? -47.851 5.596 42.122 1.00 62.16 94 LYS A O 1
ATOM 809 N N . ILE A 1 95 ? -48.228 7.316 40.739 1.00 61.06 95 ILE A N 1
ATOM 810 C CA . ILE A 1 95 ? -46.804 7.643 40.553 1.00 61.06 95 ILE A CA 1
ATOM 811 C C . ILE A 1 95 ? -46.232 8.214 41.851 1.00 61.06 95 ILE A C 1
ATOM 813 O O . ILE A 1 95 ? -45.161 7.789 42.278 1.00 61.06 95 ILE A O 1
ATOM 817 N N . LEU A 1 96 ? -46.953 9.119 42.520 1.00 62.81 96 LEU A N 1
ATOM 818 C CA . LEU A 1 96 ? -46.542 9.653 43.817 1.00 62.81 96 LEU A CA 1
ATOM 819 C C . LEU A 1 96 ? -46.486 8.555 44.882 1.00 62.81 96 LEU A C 1
ATOM 821 O O . LEU A 1 96 ? -45.538 8.534 45.657 1.00 62.81 96 LEU A O 1
ATOM 825 N N . GLU A 1 97 ? -47.425 7.608 44.901 1.00 64.56 97 GLU A N 1
ATOM 826 C CA . GLU A 1 97 ? -47.396 6.439 45.789 1.00 64.56 97 GLU A CA 1
ATOM 827 C C . GLU A 1 97 ? -46.217 5.500 45.478 1.00 64.56 97 GLU A C 1
ATOM 829 O O . GLU A 1 97 ? -45.493 5.096 46.392 1.00 64.56 97 GLU A O 1
ATOM 834 N N . TYR A 1 98 ? -45.938 5.232 44.198 1.00 60.66 98 TYR A N 1
ATOM 835 C CA . TYR A 1 98 ? -44.788 4.437 43.761 1.00 60.66 98 TYR A CA 1
ATOM 836 C C . TYR A 1 98 ? -43.460 5.098 44.161 1.00 60.66 98 TYR A C 1
ATOM 838 O O . TYR A 1 98 ? -42.592 4.449 44.746 1.00 60.66 98 TYR A O 1
ATOM 846 N N . LEU A 1 99 ? -43.327 6.411 43.953 1.00 58.66 99 LEU A N 1
ATOM 847 C CA . LEU A 1 99 ? -42.163 7.197 44.371 1.00 58.66 99 LEU A CA 1
ATOM 848 C C . LEU A 1 99 ? -42.034 7.276 45.901 1.00 58.66 99 LEU A C 1
ATOM 850 O O . LEU A 1 99 ? -40.920 7.237 46.418 1.00 58.66 99 LEU A O 1
ATOM 854 N N . LYS A 1 100 ? -43.148 7.320 46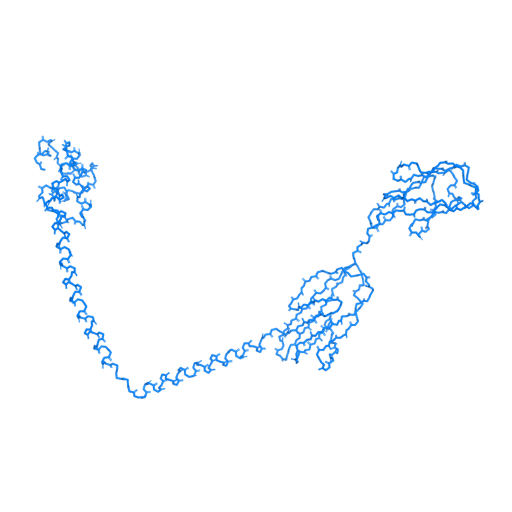.643 1.00 58.66 100 LYS A N 1
ATOM 855 C CA . LYS A 1 100 ? -43.163 7.312 48.119 1.00 58.66 100 LYS A CA 1
ATOM 856 C C . LYS A 1 100 ? -42.798 5.939 48.696 1.00 58.66 100 LYS A C 1
ATOM 858 O O . LYS A 1 100 ? -42.230 5.870 49.783 1.00 58.66 100 LYS A O 1
ATOM 863 N N . SER A 1 101 ? -43.065 4.855 47.959 1.00 57.41 101 SER A N 1
ATOM 864 C CA . SER A 1 101 ? -42.656 3.484 48.309 1.00 57.41 101 SER A CA 1
ATOM 865 C C . SER A 1 101 ? -41.168 3.199 48.045 1.00 57.41 101 SER A C 1
ATOM 867 O O . SER A 1 101 ? -40.600 2.257 48.612 1.00 57.41 101 SER A O 1
ATOM 869 N N . ILE A 1 102 ? -40.498 4.043 47.245 1.00 58.41 102 ILE A N 1
ATOM 870 C CA . ILE A 1 102 ? -39.045 4.016 47.057 1.00 58.41 102 ILE A CA 1
ATOM 871 C C . ILE A 1 102 ? -38.383 4.587 48.316 1.00 58.41 102 ILE A C 1
ATOM 873 O O . ILE A 1 102 ? -37.953 5.734 48.411 1.00 58.41 102 ILE A O 1
ATOM 877 N N . THR A 1 103 ? -38.269 3.732 49.325 1.00 62.34 103 THR A N 1
ATOM 878 C CA . THR A 1 103 ? -37.414 3.976 50.482 1.00 62.34 103 THR A CA 1
ATOM 879 C C . THR A 1 103 ? -35.956 3.839 50.039 1.00 62.34 103 THR A C 1
ATOM 881 O O . THR A 1 103 ? -35.356 2.761 50.069 1.00 62.34 103 THR A O 1
ATOM 884 N N . ILE A 1 104 ? -35.366 4.949 49.582 1.00 59.78 104 ILE A N 1
ATOM 885 C CA . ILE A 1 104 ? -33.930 5.048 49.288 1.00 59.78 104 ILE A CA 1
ATOM 886 C C . ILE A 1 104 ? -33.181 4.982 50.617 1.00 59.78 104 ILE A C 1
ATOM 888 O O . ILE A 1 104 ? -32.817 5.983 51.230 1.00 59.78 104 ILE A O 1
ATOM 892 N N . THR A 1 105 ? -32.972 3.768 51.112 1.00 71.81 105 THR A N 1
ATOM 893 C CA . THR A 1 105 ? -32.080 3.551 52.243 1.00 71.81 105 THR A CA 1
ATOM 894 C C . THR A 1 105 ? -30.664 3.896 51.794 1.00 71.81 105 THR A C 1
ATOM 896 O O . THR A 1 105 ? -30.254 3.494 50.703 1.00 71.81 105 THR A O 1
ATOM 899 N N . LYS A 1 106 ? -29.883 4.566 52.652 1.00 78.75 106 LYS A N 1
ATOM 900 C CA . LYS A 1 106 ? -28.475 4.923 52.378 1.00 78.75 106 LYS A CA 1
ATOM 901 C C . LYS A 1 106 ? -27.667 3.749 51.789 1.00 78.75 106 LYS A C 1
ATOM 903 O O . LYS A 1 106 ? -26.865 3.954 50.887 1.00 78.75 106 LYS A O 1
ATOM 908 N N . ARG A 1 107 ? -27.967 2.512 52.212 1.00 79.69 107 ARG A N 1
ATOM 909 C CA . ARG A 1 107 ? -27.370 1.265 51.698 1.00 79.69 107 ARG A CA 1
ATOM 910 C C . ARG A 1 107 ? -27.654 0.981 50.216 1.00 79.69 107 ARG A C 1
ATOM 912 O O . ARG A 1 107 ? -26.741 0.580 49.508 1.00 79.69 107 ARG A O 1
ATOM 919 N N . LYS A 1 108 ? -28.886 1.187 49.729 1.00 81.88 108 LYS A N 1
ATOM 920 C CA . LYS A 1 108 ? -29.232 0.954 48.312 1.00 81.88 108 LYS A CA 1
ATOM 921 C C . LYS A 1 108 ? -28.556 1.983 47.402 1.00 81.88 108 LYS A C 1
ATOM 923 O O . LYS A 1 108 ? -28.029 1.604 46.365 1.00 81.88 108 LYS A O 1
ATOM 928 N N . LEU A 1 109 ? -28.497 3.244 47.841 1.00 85.12 109 LEU A N 1
ATOM 929 C CA . LEU A 1 109 ? -27.805 4.323 47.126 1.00 85.12 109 LEU A CA 1
ATOM 930 C C . LEU A 1 109 ? -26.286 4.082 47.044 1.00 85.12 109 LEU A C 1
ATOM 932 O O . LEU A 1 109 ? -25.673 4.263 45.992 1.00 85.12 109 LEU A O 1
ATOM 936 N N . GLN A 1 110 ? -25.684 3.615 48.143 1.00 87.75 110 GLN A N 1
ATOM 937 C CA . GLN A 1 110 ? -24.283 3.189 48.165 1.00 87.75 110 GLN A CA 1
ATOM 938 C C . GLN A 1 110 ? -24.037 2.024 47.197 1.00 87.75 110 GLN A C 1
ATOM 940 O O . GLN A 1 110 ? -23.080 2.071 46.432 1.00 87.75 110 GLN A O 1
ATOM 945 N N . LEU A 1 111 ? -24.922 1.020 47.167 1.00 89.56 111 LEU A N 1
ATOM 946 C CA . LEU A 1 111 ? -24.785 -0.130 46.267 1.00 89.56 111 LEU A CA 1
ATOM 947 C C . LEU A 1 111 ? -24.858 0.281 44.791 1.00 89.56 111 LEU A C 1
ATOM 949 O O . LEU A 1 111 ? -24.042 -0.164 43.989 1.00 89.56 111 LEU A O 1
ATOM 953 N N . THR A 1 112 ? -25.793 1.168 44.434 1.00 87.31 112 THR A N 1
ATOM 954 C CA . THR A 1 112 ? -25.902 1.691 43.064 1.00 87.31 112 THR A CA 1
ATOM 955 C C . THR A 1 112 ? -24.663 2.474 42.657 1.00 87.31 112 THR A C 1
ATOM 957 O O . THR A 1 112 ? -24.186 2.309 41.539 1.00 87.31 112 THR A O 1
ATOM 960 N N . PHE A 1 113 ? -24.103 3.275 43.568 1.00 92.56 113 PHE A N 1
ATOM 961 C CA . PHE A 1 113 ? -22.875 4.015 43.300 1.00 92.56 113 PHE A CA 1
ATOM 962 C C . PHE A 1 113 ? -21.683 3.069 43.108 1.00 92.56 113 PHE A C 1
ATOM 964 O O . PHE A 1 113 ? -20.910 3.256 42.173 1.00 92.56 113 PHE A O 1
ATOM 971 N N . ILE A 1 114 ? -21.577 2.006 43.915 1.00 95.50 114 ILE A N 1
ATOM 972 C CA . ILE A 1 114 ? -20.537 0.976 43.764 1.00 95.50 114 ILE A CA 1
ATOM 973 C C . ILE A 1 114 ? -20.661 0.284 42.404 1.00 95.50 114 ILE A C 1
ATOM 975 O O . ILE A 1 114 ? -19.675 0.200 41.681 1.00 95.50 114 ILE A O 1
ATOM 979 N N . ILE A 1 115 ? -21.866 -0.146 42.017 1.00 96.00 115 ILE A N 1
ATOM 980 C CA . ILE A 1 115 ? -22.111 -0.795 40.720 1.00 96.00 115 ILE A CA 1
ATOM 981 C C . ILE A 1 115 ? -21.731 0.136 39.565 1.00 96.00 115 ILE A C 1
ATOM 983 O O . ILE A 1 115 ? -21.014 -0.282 38.658 1.00 96.00 115 ILE A O 1
ATOM 987 N N . LEU A 1 116 ? -22.158 1.402 39.611 1.00 95.69 116 LEU A N 1
ATOM 988 C CA . LEU A 1 116 ? -21.826 2.386 38.579 1.00 95.69 116 LEU A CA 1
ATOM 989 C C . LEU A 1 116 ? -20.308 2.606 38.486 1.00 95.69 116 LEU A C 1
ATOM 991 O O . LEU A 1 116 ? -19.754 2.665 37.391 1.00 95.69 116 LEU A O 1
ATOM 995 N N . THR A 1 117 ? -19.632 2.659 39.637 1.00 95.06 117 THR A N 1
ATOM 996 C CA . THR A 1 117 ? -18.169 2.779 39.721 1.00 95.06 117 THR A CA 1
ATOM 997 C C . THR A 1 117 ? -17.477 1.555 39.124 1.00 95.06 117 THR A C 1
ATOM 999 O O . THR A 1 117 ? -16.558 1.701 38.323 1.00 95.06 117 THR A O 1
ATOM 1002 N N . CYS A 1 118 ? -17.939 0.342 39.440 1.00 96.69 118 CYS A N 1
ATOM 1003 C CA . CYS A 1 118 ? -17.413 -0.896 38.866 1.00 96.69 118 CYS A CA 1
ATOM 1004 C C . CYS A 1 118 ? -17.598 -0.946 37.346 1.00 96.69 118 CYS A C 1
ATOM 1006 O O . CYS A 1 118 ? -16.668 -1.320 36.636 1.00 96.69 118 CYS A O 1
ATOM 1008 N N . ILE A 1 119 ? -18.763 -0.528 36.838 1.00 96.25 119 ILE A N 1
ATOM 1009 C CA . ILE A 1 119 ? -19.022 -0.423 35.396 1.00 96.25 119 ILE A CA 1
ATOM 1010 C C . ILE A 1 119 ? -18.068 0.590 34.762 1.00 96.25 119 ILE A C 1
ATOM 1012 O O . ILE A 1 119 ? -17.477 0.304 33.728 1.00 96.25 119 ILE A O 1
ATOM 1016 N N . PHE A 1 120 ? -17.866 1.750 35.385 1.00 95.69 120 PHE A N 1
ATOM 1017 C CA . PHE A 1 120 ? -16.941 2.766 34.886 1.00 95.69 120 PHE A CA 1
ATOM 1018 C C . PHE A 1 120 ? -15.494 2.251 34.815 1.00 95.69 120 PHE A C 1
ATOM 1020 O O . PHE A 1 120 ? -14.844 2.379 33.778 1.00 95.69 120 PHE A O 1
ATOM 1027 N N . VAL A 1 121 ? -15.015 1.588 35.874 1.00 95.88 121 VAL A N 1
ATOM 1028 C CA . VAL A 1 121 ? -13.691 0.939 35.901 1.00 95.88 121 VAL A CA 1
ATOM 1029 C C . VAL A 1 121 ? -13.592 -0.149 34.831 1.00 95.88 121 VAL A C 1
ATOM 1031 O O . VAL A 1 121 ? -12.584 -0.226 34.129 1.00 95.88 121 VAL A O 1
ATOM 1034 N N . PHE A 1 122 ? -14.643 -0.953 34.654 1.00 93.94 122 PHE A N 1
ATOM 1035 C CA . PHE A 1 122 ? -14.701 -1.978 33.614 1.00 93.94 122 PHE A CA 1
ATOM 1036 C C . PHE A 1 122 ? -14.625 -1.371 32.210 1.00 93.94 122 PHE A C 1
ATOM 1038 O O . PHE A 1 122 ? -13.844 -1.844 31.391 1.00 93.94 122 PHE A O 1
ATOM 1045 N N . LEU A 1 123 ? -15.373 -0.301 31.930 1.00 93.31 123 LEU A N 1
ATOM 1046 C CA . LEU A 1 123 ? -15.352 0.380 30.633 1.00 93.31 123 LEU A CA 1
ATOM 1047 C C . LEU A 1 123 ? -13.977 0.985 30.332 1.00 93.31 123 LEU A C 1
ATOM 1049 O O . LEU A 1 123 ? -13.490 0.842 29.210 1.00 93.31 123 LEU A O 1
ATOM 1053 N N . ILE A 1 124 ? -13.323 1.598 31.326 1.00 89.56 124 ILE A N 1
ATOM 1054 C CA . ILE A 1 124 ? -11.950 2.108 31.187 1.00 89.56 124 ILE A CA 1
ATOM 1055 C C . ILE A 1 124 ? -10.980 0.960 30.897 1.00 89.56 124 ILE A C 1
ATOM 1057 O O . ILE A 1 124 ? -10.223 1.032 29.927 1.00 89.56 124 ILE A O 1
ATOM 1061 N N . GLY A 1 125 ? -11.024 -0.110 31.698 1.00 87.69 125 GLY A N 1
ATOM 1062 C CA . GLY A 1 125 ? -10.163 -1.281 31.523 1.00 87.69 125 GLY A CA 1
ATOM 1063 C C . GLY A 1 125 ? -10.359 -1.951 30.162 1.00 87.69 125 GLY A C 1
ATOM 1064 O O . GLY A 1 125 ? -9.391 -2.257 29.469 1.00 87.69 125 GLY A O 1
ATOM 1065 N N . PHE A 1 126 ? -11.610 -2.096 29.728 1.00 87.06 126 PHE A N 1
ATOM 1066 C CA . PHE A 1 126 ? -11.964 -2.659 28.430 1.00 87.06 126 PHE A CA 1
ATOM 1067 C C . PHE A 1 126 ? -11.486 -1.786 27.260 1.00 87.06 126 PHE A C 1
ATOM 1069 O O . PHE A 1 126 ? -11.006 -2.308 26.253 1.00 87.06 126 PHE A O 1
ATOM 1076 N N . SER A 1 127 ? -11.547 -0.457 27.396 1.00 80.62 127 SER A N 1
ATOM 1077 C CA . SER A 1 127 ? -10.985 0.471 26.405 1.00 80.62 127 SER A CA 1
ATOM 1078 C C . SER A 1 127 ? -9.462 0.321 26.285 1.00 80.62 127 SER A C 1
ATOM 1080 O O . SER A 1 127 ? -8.931 0.301 25.174 1.00 80.62 127 SER A O 1
ATOM 1082 N N . SER A 1 128 ? -8.763 0.161 27.413 1.00 73.44 128 SER A N 1
ATOM 1083 C CA . SER A 1 128 ? -7.307 -0.018 27.437 1.00 73.44 128 SER A CA 1
ATOM 1084 C C . SER A 1 128 ? -6.885 -1.333 26.787 1.00 73.44 128 SER A C 1
ATOM 1086 O O . SER A 1 128 ? -5.935 -1.349 26.009 1.00 73.44 128 SER A O 1
ATOM 1088 N N . LEU A 1 129 ? -7.639 -2.411 27.025 1.00 69.00 129 LEU A N 1
ATOM 1089 C CA . LEU A 1 129 ? -7.397 -3.706 26.389 1.00 69.00 129 LEU A CA 1
ATOM 1090 C C . LEU A 1 129 ? -7.526 -3.628 24.864 1.00 69.00 129 LEU A C 1
ATOM 1092 O O . LEU A 1 129 ? -6.716 -4.223 24.162 1.00 69.00 129 LEU A O 1
ATOM 1096 N N . ARG A 1 130 ? -8.477 -2.849 24.327 1.00 72.50 130 ARG A N 1
ATOM 1097 C CA . ARG A 1 130 ? -8.626 -2.687 22.868 1.00 72.50 130 ARG A CA 1
ATOM 1098 C C . ARG A 1 130 ? -7.408 -2.052 22.196 1.00 72.50 130 ARG A C 1
ATOM 1100 O O . ARG A 1 130 ? -7.102 -2.430 21.071 1.00 72.50 130 ARG A O 1
ATOM 1107 N N . LYS A 1 131 ? -6.715 -1.118 22.857 1.00 66.88 131 LYS A N 1
ATOM 1108 C CA . LYS A 1 131 ? -5.519 -0.470 22.286 1.00 66.88 131 LYS A CA 1
ATOM 1109 C C . LYS A 1 131 ? -4.348 -1.436 22.146 1.00 66.88 131 LYS A C 1
ATOM 1111 O O . LYS A 1 131 ? -3.596 -1.327 21.197 1.00 66.88 131 LYS A O 1
ATOM 1116 N N . SER A 1 132 ? -4.215 -2.409 23.040 1.00 68.31 132 SER A N 1
ATOM 1117 C CA . SER A 1 132 ? -3.146 -3.406 22.945 1.00 68.31 132 SER A CA 1
ATOM 1118 C C . SER A 1 132 ? -3.293 -4.337 21.733 1.00 68.31 132 SER A C 1
ATOM 1120 O O . SER A 1 132 ? -2.303 -4.880 21.261 1.00 68.31 132 SER A O 1
ATOM 1122 N N . PHE A 1 133 ? -4.499 -4.484 21.178 1.00 78.19 133 PHE A N 1
ATOM 1123 C CA . PHE A 1 133 ? -4.740 -5.292 19.977 1.00 78.19 133 PHE A CA 1
ATOM 1124 C C . PHE A 1 133 ? -4.771 -4.470 18.676 1.00 78.19 133 PHE A C 1
ATOM 1126 O O . PHE A 1 133 ? -5.238 -4.975 17.653 1.00 78.19 133 PHE A O 1
ATOM 1133 N N . SER A 1 134 ? -4.308 -3.211 18.678 1.00 87.06 134 SER A N 1
ATOM 1134 C CA . SER A 1 134 ? -4.166 -2.454 17.430 1.00 87.06 134 SER A CA 1
ATOM 1135 C C . SER A 1 134 ? -3.031 -3.012 16.573 1.00 87.06 134 SER A C 1
ATOM 1137 O O . SER A 1 134 ? -2.039 -3.541 17.079 1.00 87.06 134 SER A O 1
ATOM 1139 N N . LYS A 1 135 ? -3.192 -2.903 15.252 1.00 92.56 135 LYS A N 1
ATOM 1140 C CA . LYS A 1 135 ? -2.143 -3.270 14.300 1.00 92.56 135 LYS A CA 1
ATOM 1141 C C . LYS A 1 135 ? -0.952 -2.322 14.464 1.00 92.56 135 LYS A C 1
ATOM 1143 O O . LYS A 1 135 ? -1.206 -1.124 14.576 1.00 92.56 135 LYS A O 1
ATOM 1148 N N . PRO A 1 136 ? 0.291 -2.830 14.455 1.00 93.94 136 PRO A N 1
ATOM 1149 C CA . PRO A 1 136 ? 1.462 -1.983 14.599 1.00 93.94 136 PRO A CA 1
ATOM 1150 C C . PRO A 1 136 ? 1.654 -1.055 13.402 1.00 93.94 136 PRO A C 1
ATOM 1152 O O . PRO A 1 136 ? 1.428 -1.455 12.254 1.00 93.94 136 PRO A O 1
ATOM 1155 N N . ASP A 1 137 ? 2.124 0.159 13.662 1.00 94.62 137 ASP A N 1
ATOM 1156 C CA . ASP A 1 137 ? 2.464 1.101 12.598 1.00 94.62 137 ASP A CA 1
ATOM 1157 C C . ASP A 1 137 ? 3.710 0.650 11.813 1.00 94.62 137 ASP A C 1
ATOM 1159 O O . ASP A 1 137 ? 4.708 0.185 12.378 1.00 94.62 137 ASP A O 1
ATOM 1163 N N . LEU A 1 138 ? 3.655 0.813 10.490 1.00 97.19 138 LEU A N 1
ATOM 1164 C CA . LEU A 1 138 ? 4.752 0.568 9.556 1.00 97.19 138 LEU A CA 1
ATOM 1165 C C . LEU A 1 138 ? 4.687 1.613 8.440 1.00 97.19 138 LEU A C 1
ATOM 1167 O O . LEU A 1 138 ? 3.667 1.736 7.760 1.00 97.19 138 LEU A O 1
ATOM 1171 N N . PHE A 1 139 ? 5.789 2.331 8.245 1.00 97.50 139 PHE A N 1
ATOM 1172 C CA . PHE A 1 139 ? 5.935 3.372 7.235 1.00 97.50 139 PHE A CA 1
ATOM 1173 C C . PHE A 1 139 ? 7.209 3.149 6.432 1.00 97.50 139 PHE A C 1
ATOM 1175 O O . PHE A 1 139 ? 8.277 2.978 7.012 1.00 97.50 139 PHE A O 1
ATOM 1182 N N . ILE A 1 140 ? 7.114 3.211 5.110 1.00 96.75 140 ILE A N 1
ATOM 1183 C CA . ILE A 1 140 ? 8.250 3.375 4.204 1.00 96.75 140 ILE A CA 1
ATOM 1184 C C . ILE A 1 140 ? 8.377 4.872 3.936 1.00 96.75 140 ILE A C 1
ATOM 1186 O O . ILE A 1 140 ? 7.382 5.535 3.650 1.00 96.75 140 ILE A O 1
ATOM 1190 N N . THR A 1 141 ? 9.587 5.398 4.089 1.00 96.25 141 THR A N 1
ATOM 1191 C CA . THR A 1 141 ? 9.935 6.807 3.865 1.00 96.25 141 THR A CA 1
ATOM 1192 C C . THR A 1 141 ? 10.811 7.004 2.633 1.00 96.25 141 THR A C 1
ATOM 1194 O O . THR A 1 141 ? 10.963 8.127 2.163 1.00 96.25 141 THR A O 1
ATOM 1197 N N . SER A 1 142 ? 11.435 5.940 2.122 1.00 93.62 142 SER A N 1
ATOM 1198 C CA . SER A 1 142 ? 12.239 5.990 0.904 1.00 93.62 142 SER A CA 1
ATOM 1199 C C . SER A 1 142 ? 12.287 4.620 0.224 1.00 93.62 142 SER A C 1
ATOM 1201 O O . SER A 1 142 ? 12.343 3.607 0.929 1.00 93.62 142 SER A O 1
ATOM 1203 N N . PRO A 1 143 ? 12.272 4.569 -1.121 1.00 90.06 143 PRO A N 1
ATOM 1204 C CA . PRO A 1 143 ? 12.109 5.697 -2.051 1.00 90.06 143 PRO A CA 1
ATOM 1205 C C . PRO A 1 143 ? 10.654 6.182 -2.173 1.00 90.06 143 PRO A C 1
ATOM 1207 O O . PRO A 1 143 ? 10.389 7.163 -2.859 1.00 90.06 143 PRO A O 1
ATOM 1210 N N . PHE A 1 144 ? 9.720 5.511 -1.501 1.00 90.19 144 PHE A N 1
ATOM 1211 C CA . PHE A 1 144 ? 8.292 5.809 -1.533 1.00 90.19 144 PHE A CA 1
ATOM 1212 C C . PHE A 1 144 ? 7.798 6.231 -0.148 1.00 90.19 144 PHE A C 1
ATOM 1214 O O . PHE A 1 144 ? 8.362 5.808 0.859 1.00 90.19 144 PHE A O 1
ATOM 1221 N N . GLU A 1 145 ? 6.710 6.997 -0.095 1.00 95.25 145 GLU A N 1
ATOM 1222 C CA . GLU A 1 145 ? 5.998 7.323 1.145 1.00 95.25 145 GLU A CA 1
ATOM 1223 C C . GLU A 1 145 ? 4.741 6.453 1.249 1.00 95.25 145 GLU A C 1
ATOM 1225 O O . GLU A 1 145 ? 3.702 6.756 0.664 1.00 95.25 145 GLU A O 1
ATOM 1230 N N . ILE A 1 146 ? 4.850 5.317 1.942 1.00 95.06 146 ILE A N 1
ATOM 1231 C CA . ILE A 1 146 ? 3.782 4.307 2.023 1.00 95.06 146 ILE A CA 1
ATOM 1232 C C . ILE A 1 146 ? 3.565 3.918 3.479 1.00 95.06 146 ILE A C 1
ATOM 1234 O O . ILE A 1 146 ? 4.520 3.649 4.202 1.00 95.06 146 ILE A O 1
ATOM 1238 N N . SER A 1 147 ? 2.308 3.837 3.906 1.00 96.81 147 SER A N 1
ATOM 1239 C CA . SER A 1 147 ? 1.921 3.353 5.230 1.00 96.81 147 SER A CA 1
ATOM 1240 C C . SER A 1 147 ? 1.176 2.025 5.144 1.00 96.81 147 SER A C 1
ATOM 1242 O O . SER A 1 147 ? 0.455 1.751 4.185 1.00 96.81 147 SER A O 1
ATOM 1244 N N . ALA A 1 148 ? 1.348 1.181 6.156 1.00 95.19 148 ALA A N 1
ATOM 1245 C CA . ALA A 1 148 ? 0.608 -0.064 6.274 1.00 95.19 148 ALA A CA 1
ATOM 1246 C C . ALA A 1 148 ? -0.834 0.179 6.771 1.00 95.19 148 ALA A C 1
ATOM 1248 O O . ALA A 1 148 ? -1.043 1.019 7.649 1.00 95.19 148 ALA A O 1
ATOM 1249 N N . PRO A 1 149 ? -1.827 -0.606 6.316 1.00 96.69 149 PRO A N 1
ATOM 1250 C CA . PRO A 1 149 ? -1.707 -1.685 5.341 1.00 96.69 149 PRO A CA 1
ATOM 1251 C C . PRO A 1 149 ? -1.647 -1.162 3.899 1.00 96.69 149 PRO A C 1
ATOM 1253 O O . PRO A 1 149 ? -2.416 -0.280 3.524 1.00 96.69 149 PRO A O 1
ATOM 1256 N N . TYR A 1 150 ? -0.802 -1.769 3.067 1.00 96.31 150 TYR A N 1
ATOM 1257 C CA . TYR A 1 150 ? -0.713 -1.436 1.643 1.00 96.31 150 TYR A CA 1
ATOM 1258 C C . TYR A 1 150 ? -0.532 -2.689 0.787 1.00 96.31 150 TYR A C 1
ATOM 1260 O O . TYR A 1 150 ? 0.197 -3.604 1.164 1.00 96.31 150 TYR A O 1
ATOM 1268 N N . ASN A 1 151 ? -1.185 -2.718 -0.373 1.00 95.75 151 ASN A N 1
ATOM 1269 C CA . ASN A 1 151 ? -0.948 -3.700 -1.426 1.00 95.75 151 ASN A CA 1
ATOM 1270 C C . ASN A 1 151 ? -1.147 -3.012 -2.777 1.00 95.75 151 ASN A C 1
ATOM 1272 O O . ASN A 1 151 ? -2.267 -2.627 -3.113 1.00 95.75 151 ASN A O 1
ATOM 1276 N N . GLY A 1 152 ? -0.064 -2.824 -3.525 1.00 90.19 152 GLY A N 1
ATOM 1277 C CA . GLY A 1 152 ? -0.106 -2.074 -4.775 1.00 90.19 152 GLY A CA 1
ATOM 1278 C C . GLY A 1 152 ? 1.042 -2.403 -5.715 1.00 90.19 152 GLY A C 1
ATOM 1279 O O . GLY A 1 152 ? 1.979 -3.114 -5.345 1.00 90.19 152 GLY A O 1
ATOM 1280 N N . LYS A 1 153 ? 0.926 -1.908 -6.951 1.00 89.81 153 LYS A N 1
ATOM 1281 C CA . LYS A 1 153 ? 1.955 -2.018 -7.988 1.00 89.81 153 LYS A CA 1
ATOM 1282 C C . LYS A 1 153 ? 2.736 -0.713 -8.106 1.00 89.81 153 LYS A C 1
ATOM 1284 O O . LYS A 1 153 ? 2.129 0.355 -8.105 1.00 89.81 153 LYS A O 1
ATOM 1289 N N . ILE A 1 154 ? 4.057 -0.805 -8.239 1.00 87.62 154 ILE A N 1
ATOM 1290 C CA . ILE A 1 154 ? 4.943 0.354 -8.380 1.00 87.62 154 ILE A CA 1
ATOM 1291 C C . ILE A 1 154 ? 5.937 0.099 -9.512 1.00 87.62 154 ILE A C 1
ATOM 1293 O O . ILE A 1 154 ? 6.617 -0.926 -9.528 1.00 87.62 154 ILE A O 1
ATOM 1297 N N . ALA A 1 155 ? 6.022 1.041 -10.451 1.00 84.62 155 ALA A N 1
ATOM 1298 C CA . ALA A 1 155 ? 7.051 1.024 -11.480 1.00 84.62 155 ALA A CA 1
ATOM 1299 C C . ALA A 1 155 ? 8.405 1.366 -10.848 1.00 84.62 155 ALA A C 1
ATOM 1301 O O . ALA A 1 155 ? 8.537 2.401 -10.191 1.00 84.62 155 ALA A O 1
ATOM 1302 N N . TYR A 1 156 ? 9.402 0.504 -11.034 1.00 84.88 156 TYR A N 1
ATOM 1303 C CA . TYR A 1 156 ? 10.738 0.714 -10.485 1.00 84.88 156 TYR A CA 1
ATOM 1304 C C . TYR A 1 156 ? 11.806 0.114 -11.404 1.00 84.88 156 TYR A C 1
ATOM 1306 O O . TYR A 1 156 ? 11.875 -1.101 -11.587 1.00 84.88 156 TYR A O 1
ATOM 1314 N N . ASP A 1 157 ? 12.640 0.982 -11.977 1.00 76.94 157 ASP A N 1
ATOM 1315 C CA . ASP A 1 157 ? 13.637 0.646 -13.000 1.00 76.94 157 ASP A CA 1
ATOM 1316 C C . ASP A 1 157 ? 15.068 0.743 -12.445 1.00 76.94 157 ASP A C 1
ATOM 1318 O O . ASP A 1 157 ? 15.903 1.520 -12.898 1.00 76.94 157 ASP A O 1
ATOM 1322 N N . ALA A 1 158 ? 15.344 -0.004 -11.377 1.00 81.00 158 ALA A N 1
ATOM 1323 C CA . ALA A 1 158 ? 16.702 -0.212 -10.884 1.00 81.00 158 ALA A CA 1
ATOM 1324 C C . ALA A 1 158 ? 16.891 -1.669 -10.447 1.00 81.00 158 ALA A C 1
ATOM 1326 O O . ALA A 1 158 ? 15.932 -2.372 -10.124 1.00 81.00 158 ALA A O 1
ATOM 1327 N N . ASN A 1 159 ? 18.136 -2.148 -10.465 1.00 80.75 159 ASN A N 1
ATOM 1328 C CA . ASN A 1 159 ? 18.469 -3.528 -10.087 1.00 80.75 159 ASN A CA 1
ATOM 1329 C C . ASN A 1 159 ? 18.366 -3.774 -8.577 1.00 80.75 159 ASN A C 1
ATOM 1331 O O . ASN A 1 159 ? 18.134 -4.902 -8.152 1.00 80.75 159 ASN A O 1
ATOM 1335 N N . GLU A 1 160 ? 18.519 -2.721 -7.780 1.00 86.44 160 GLU A N 1
ATOM 1336 C CA . GLU A 1 160 ? 18.449 -2.755 -6.325 1.00 86.44 160 GLU A CA 1
ATOM 1337 C C . GLU A 1 160 ? 17.507 -1.668 -5.807 1.00 86.44 160 GLU A C 1
ATOM 1339 O O . GLU A 1 160 ? 17.344 -0.605 -6.416 1.00 86.44 160 GLU A O 1
ATOM 1344 N N . ILE A 1 161 ? 16.873 -1.938 -4.670 1.00 88.88 161 ILE A N 1
ATOM 1345 C CA . ILE A 1 161 ? 16.062 -0.965 -3.947 1.00 88.88 161 ILE A CA 1
ATOM 1346 C C . ILE A 1 161 ? 16.520 -0.890 -2.499 1.00 88.88 161 ILE A C 1
ATOM 1348 O O . ILE A 1 161 ? 16.576 -1.895 -1.792 1.00 88.88 161 ILE A O 1
ATOM 1352 N N . ILE A 1 162 ? 16.833 0.325 -2.055 1.00 92.75 162 ILE A N 1
ATOM 1353 C CA . ILE A 1 162 ? 17.134 0.613 -0.656 1.00 92.75 162 ILE A CA 1
ATOM 1354 C C . ILE A 1 162 ? 15.848 1.121 -0.019 1.00 92.75 162 ILE A C 1
ATOM 1356 O O . ILE A 1 162 ? 15.434 2.255 -0.258 1.00 92.75 162 ILE A O 1
ATOM 1360 N N . LEU A 1 163 ? 15.209 0.279 0.787 1.00 94.50 163 LEU A N 1
ATOM 1361 C CA . LEU A 1 163 ? 14.022 0.657 1.538 1.00 94.50 163 LEU A CA 1
ATOM 1362 C C . LEU A 1 163 ? 14.425 1.241 2.885 1.00 94.50 163 LEU A C 1
ATOM 1364 O O . LEU A 1 163 ? 15.153 0.612 3.655 1.00 94.50 163 LEU A O 1
ATOM 1368 N N . LYS A 1 164 ? 13.905 2.433 3.179 1.00 97.19 164 LYS A N 1
ATOM 1369 C CA . LYS A 1 164 ? 14.006 3.073 4.495 1.00 97.19 164 LYS A CA 1
ATOM 1370 C C . LYS A 1 164 ? 12.621 3.293 5.050 1.00 97.19 164 LYS A C 1
ATOM 1372 O O . LYS A 1 164 ? 11.689 3.580 4.300 1.00 97.19 164 LYS A O 1
ATOM 1377 N N . GLY A 1 165 ? 12.492 3.181 6.361 1.00 97.31 165 GLY A N 1
ATOM 1378 C CA . GLY A 1 165 ? 11.199 3.335 6.995 1.00 97.31 165 GLY A CA 1
ATOM 1379 C C . GLY A 1 165 ? 11.255 3.378 8.508 1.00 97.31 165 GLY A C 1
ATOM 1380 O O . GLY A 1 165 ? 12.329 3.359 9.108 1.00 97.31 165 GLY A O 1
ATOM 1381 N N . LYS A 1 166 ? 10.073 3.452 9.114 1.00 97.62 166 LYS A N 1
ATOM 1382 C CA . LYS A 1 166 ? 9.842 3.500 10.558 1.00 97.62 166 LYS A CA 1
ATOM 1383 C C . LYS A 1 166 ? 8.813 2.465 10.965 1.00 97.62 166 LYS A C 1
ATOM 1385 O O . LYS A 1 166 ? 7.857 2.216 10.232 1.00 97.62 166 LYS A O 1
ATOM 1390 N N . ILE A 1 167 ? 8.993 1.913 12.156 1.00 96.88 167 ILE A N 1
ATOM 1391 C CA . ILE A 1 167 ? 8.031 1.013 12.788 1.00 96.88 167 ILE A CA 1
ATOM 1392 C C . ILE A 1 167 ? 7.609 1.546 14.152 1.00 96.88 167 ILE A C 1
ATOM 1394 O O . ILE A 1 167 ? 8.292 2.378 14.753 1.00 96.88 167 ILE A O 1
ATOM 1398 N N . GLU A 1 168 ? 6.487 1.047 14.660 1.00 94.38 168 GLU A N 1
ATOM 1399 C CA . GLU A 1 168 ? 6.064 1.341 16.025 1.00 94.38 168 GLU A CA 1
ATOM 1400 C C . GLU A 1 168 ? 7.066 0.812 17.065 1.00 94.38 168 GLU A C 1
ATOM 1402 O O . GLU A 1 168 ? 7.642 -0.274 16.934 1.00 94.38 168 GLU A O 1
ATOM 1407 N N . LYS A 1 169 ? 7.232 1.564 18.157 1.00 92.06 169 LYS A N 1
ATOM 1408 C CA . LYS A 1 169 ? 8.049 1.159 19.302 1.00 92.06 169 LYS A CA 1
ATOM 1409 C C . LYS A 1 169 ? 7.614 -0.208 19.840 1.00 92.06 169 LYS A C 1
ATOM 1411 O O . LYS A 1 169 ? 6.458 -0.412 20.188 1.00 92.06 169 LYS A O 1
ATOM 1416 N N . GLY A 1 170 ? 8.582 -1.109 20.008 1.00 89.75 170 GLY A N 1
ATOM 1417 C CA . GLY A 1 170 ? 8.339 -2.454 20.542 1.00 89.75 170 GLY A CA 1
ATOM 1418 C C . GLY A 1 170 ? 7.823 -3.459 19.508 1.00 89.75 170 GLY A C 1
ATOM 1419 O O . GLY A 1 170 ? 7.540 -4.595 19.879 1.00 89.75 170 GLY A O 1
ATOM 1420 N N . SER A 1 171 ? 7.731 -3.067 18.236 1.00 93.94 171 SER A N 1
ATOM 1421 C CA . SER A 1 171 ? 7.464 -3.988 17.133 1.00 93.94 171 SER A CA 1
ATOM 1422 C C . SER A 1 171 ? 8.760 -4.532 16.535 1.00 93.94 171 SER A C 1
ATOM 1424 O O . SER A 1 171 ? 9.820 -3.911 16.619 1.00 93.94 171 SER A O 1
ATOM 1426 N N . SER A 1 172 ? 8.656 -5.701 15.915 1.00 95.31 172 SER A N 1
ATOM 1427 C CA . SER A 1 172 ? 9.682 -6.280 15.048 1.00 95.31 172 SER A CA 1
ATOM 1428 C C . SER A 1 172 ? 9.263 -6.143 13.586 1.00 95.31 172 SER A C 1
ATOM 1430 O O . SER A 1 172 ? 8.081 -5.947 13.305 1.00 95.31 172 SER A O 1
ATOM 1432 N N . ILE A 1 173 ? 10.220 -6.234 12.662 1.00 97.31 173 ILE A N 1
ATOM 1433 C CA . ILE A 1 173 ? 9.969 -6.183 11.220 1.00 97.31 173 ILE A CA 1
ATOM 1434 C C . ILE A 1 173 ? 10.680 -7.332 10.511 1.00 97.31 173 ILE A C 1
ATOM 1436 O O . ILE A 1 173 ? 11.815 -7.690 10.837 1.00 97.31 173 ILE A O 1
ATOM 1440 N N . LYS A 1 174 ? 9.989 -7.896 9.526 1.00 97.06 174 LYS A N 1
ATOM 1441 C CA . LYS A 1 174 ? 10.487 -8.909 8.606 1.00 97.06 174 LYS A CA 1
ATOM 1442 C C . LYS A 1 174 ? 10.305 -8.410 7.181 1.00 97.06 174 LYS A C 1
ATOM 1444 O O . LYS A 1 174 ? 9.304 -7.768 6.871 1.00 97.06 174 LYS A O 1
ATOM 1449 N N . VAL A 1 175 ? 11.254 -8.727 6.316 1.00 95.81 175 VAL A N 1
ATOM 1450 C CA . VAL A 1 175 ? 11.187 -8.473 4.880 1.00 95.81 175 VAL A CA 1
ATOM 1451 C C . VAL A 1 175 ? 11.337 -9.808 4.173 1.00 95.81 175 VAL A C 1
ATOM 1453 O O . VAL A 1 175 ? 12.278 -10.543 4.440 1.00 95.81 175 VAL A O 1
ATOM 1456 N N . ASN A 1 176 ? 10.373 -10.167 3.327 1.00 93.25 176 ASN A N 1
ATOM 1457 C CA . ASN A 1 176 ? 10.296 -11.480 2.676 1.00 93.25 176 ASN A CA 1
ATOM 1458 C C . ASN A 1 176 ? 10.408 -12.655 3.668 1.00 93.25 176 ASN A C 1
ATOM 1460 O O . ASN A 1 176 ? 11.021 -13.676 3.383 1.00 93.25 176 ASN A O 1
ATOM 1464 N N . SER A 1 177 ? 9.774 -12.514 4.836 1.00 92.00 177 SER A N 1
ATOM 1465 C CA . SER A 1 177 ? 9.830 -13.449 5.977 1.00 92.00 177 SER A CA 1
ATOM 1466 C C . SER A 1 177 ? 11.157 -13.497 6.747 1.00 92.00 177 SER A C 1
ATOM 1468 O O . SER A 1 177 ? 11.223 -14.174 7.774 1.00 92.00 177 SER A O 1
ATOM 1470 N N . GLU A 1 178 ? 12.180 -12.751 6.335 1.00 94.88 178 GLU A N 1
ATOM 1471 C CA . GLU A 1 178 ? 13.460 -12.666 7.040 1.00 94.88 178 GLU A CA 1
ATOM 1472 C C . GLU A 1 178 ? 13.491 -11.458 7.989 1.00 94.88 178 GLU A C 1
ATOM 1474 O O . GLU A 1 178 ? 13.113 -10.354 7.594 1.00 94.88 178 GLU A O 1
ATOM 1479 N N . PRO A 1 179 ? 13.915 -11.615 9.254 1.00 95.62 179 PRO A N 1
ATOM 1480 C CA . PRO A 1 179 ? 14.002 -10.496 10.186 1.00 95.62 179 PRO A CA 1
ATOM 1481 C C . PRO A 1 179 ? 15.117 -9.526 9.776 1.00 95.62 179 PRO A C 1
ATOM 1483 O O . PRO A 1 179 ? 16.232 -9.949 9.475 1.00 95.62 179 PRO A O 1
ATOM 1486 N N . ILE A 1 180 ? 14.841 -8.221 9.835 1.00 96.31 180 ILE A N 1
ATOM 1487 C CA . ILE A 1 180 ? 15.850 -7.183 9.576 1.00 96.31 180 ILE A CA 1
ATOM 1488 C C . ILE A 1 180 ? 16.190 -6.410 10.851 1.00 96.31 180 ILE A C 1
ATOM 1490 O O . ILE A 1 180 ? 15.406 -6.344 11.799 1.00 96.31 180 ILE A O 1
ATOM 1494 N N . ASN A 1 181 ? 17.380 -5.812 10.874 1.00 94.00 181 ASN A N 1
ATOM 1495 C CA . ASN A 1 181 ? 17.825 -5.013 12.008 1.00 94.00 181 ASN A CA 1
ATOM 1496 C C . ASN A 1 181 ? 17.124 -3.642 12.022 1.00 94.00 181 ASN A C 1
ATOM 1498 O O . ASN A 1 181 ? 16.980 -2.992 10.985 1.00 94.00 181 ASN A O 1
ATOM 1502 N N . VAL A 1 182 ? 16.719 -3.198 13.211 1.00 95.69 182 VAL A N 1
ATOM 1503 C CA . VAL A 1 182 ? 16.054 -1.915 13.448 1.00 95.69 182 VAL A CA 1
ATOM 1504 C C . VAL A 1 182 ? 16.958 -1.059 14.324 1.00 95.69 182 VAL A C 1
ATOM 1506 O O . VAL A 1 182 ? 17.418 -1.486 15.383 1.00 95.69 182 VAL A O 1
ATOM 1509 N N . LYS A 1 183 ? 17.207 0.174 13.889 1.00 95.81 183 LYS A N 1
ATOM 1510 C CA . LYS A 1 183 ? 18.010 1.156 14.619 1.00 95.81 183 LYS A CA 1
ATOM 1511 C C . LYS A 1 183 ? 17.301 1.561 15.930 1.00 95.81 183 LYS A C 1
ATOM 1513 O O . LYS A 1 183 ? 16.076 1.476 16.024 1.00 95.81 183 LYS A O 1
ATOM 1518 N N . PRO A 1 184 ? 18.022 2.081 16.945 1.00 94.00 184 PRO A N 1
ATOM 1519 C CA . PRO A 1 184 ? 17.424 2.475 18.232 1.00 94.00 184 PRO A CA 1
ATOM 1520 C C . PRO A 1 184 ? 16.307 3.529 18.146 1.00 94.00 184 PRO A C 1
ATOM 1522 O O . PRO A 1 184 ? 15.495 3.648 19.059 1.00 94.00 184 PRO A O 1
ATOM 1525 N N . ASN A 1 185 ? 16.263 4.295 17.056 1.00 95.31 185 ASN A N 1
ATOM 1526 C CA . ASN A 1 185 ? 15.218 5.271 16.748 1.00 95.31 185 ASN A CA 1
ATOM 1527 C C . ASN A 1 185 ? 14.003 4.661 16.014 1.00 95.31 185 ASN A C 1
ATOM 1529 O O . ASN A 1 185 ? 13.183 5.411 15.487 1.00 95.31 185 ASN A O 1
ATOM 1533 N N . PHE A 1 186 ? 13.886 3.329 15.983 1.00 96.25 186 PHE A N 1
ATOM 1534 C CA . PHE A 1 186 ? 12.832 2.562 15.304 1.00 96.25 186 PHE A CA 1
ATOM 1535 C C . PHE A 1 186 ? 12.803 2.732 13.781 1.00 96.25 186 PHE A C 1
ATOM 1537 O O . PHE A 1 186 ? 11.794 2.447 13.134 1.00 96.25 186 PHE A O 1
ATOM 1544 N N . GLU A 1 187 ? 13.914 3.183 13.200 1.00 96.75 187 GLU A N 1
ATOM 1545 C CA . GLU A 1 187 ? 14.103 3.224 11.755 1.00 96.75 187 GLU A CA 1
ATOM 1546 C C . GLU A 1 187 ? 14.751 1.934 11.259 1.00 96.75 187 GLU A C 1
ATOM 1548 O O . GLU A 1 187 ? 15.617 1.359 11.920 1.00 96.75 187 GLU A O 1
ATOM 1553 N N . PHE A 1 188 ? 14.376 1.504 10.063 1.00 96.31 188 PHE A N 1
ATOM 1554 C CA . PHE A 1 188 ? 15.026 0.398 9.373 1.00 96.31 188 PHE A CA 1
ATOM 1555 C C . PHE A 1 188 ? 15.568 0.857 8.023 1.00 96.31 18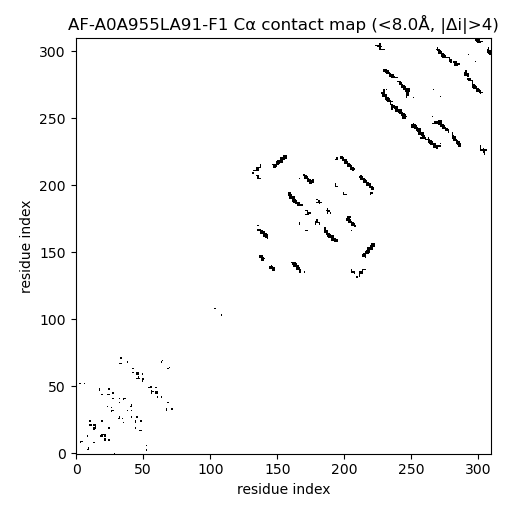8 PHE A C 1
ATOM 1557 O O . PHE A 1 188 ? 15.100 1.832 7.433 1.00 96.31 188 PHE A O 1
ATOM 1564 N N . GLU A 1 189 ? 16.580 0.140 7.554 1.00 96.56 189 GLU A N 1
ATOM 1565 C CA . GLU A 1 189 ? 17.196 0.322 6.248 1.00 96.56 189 GLU A CA 1
ATOM 1566 C C . GLU A 1 189 ? 17.583 -1.061 5.729 1.00 96.56 189 GLU A C 1
ATOM 1568 O O . GLU A 1 189 ? 18.264 -1.812 6.427 1.00 96.56 189 GLU A O 1
ATOM 1573 N N . THR A 1 190 ? 17.101 -1.421 4.544 1.00 93.75 190 THR A N 1
ATOM 1574 C CA . THR A 1 190 ? 17.405 -2.707 3.911 1.00 93.75 190 THR A CA 1
ATOM 1575 C C . THR A 1 190 ? 17.620 -2.514 2.418 1.00 93.75 190 THR A C 1
ATOM 1577 O O . THR A 1 190 ? 16.906 -1.741 1.780 1.00 93.75 190 THR A O 1
ATOM 1580 N N . THR A 1 191 ? 18.611 -3.209 1.872 1.00 91.56 191 THR A N 1
ATOM 1581 C CA . THR A 1 191 ? 18.869 -3.253 0.434 1.00 91.56 191 THR A CA 1
ATOM 1582 C C . THR A 1 191 ? 18.350 -4.575 -0.091 1.00 91.56 191 THR A C 1
ATOM 1584 O O . THR A 1 191 ? 18.737 -5.637 0.391 1.00 91.56 191 THR A O 1
ATOM 1587 N N . LEU A 1 192 ? 17.467 -4.505 -1.076 1.00 86.31 192 LEU A N 1
ATOM 1588 C CA . LEU A 1 192 ? 16.855 -5.663 -1.704 1.00 86.31 192 LEU A CA 1
ATOM 1589 C C . LEU A 1 192 ? 17.238 -5.677 -3.177 1.00 86.31 192 LEU A C 1
ATOM 1591 O O . LEU A 1 192 ? 17.388 -4.625 -3.797 1.00 86.31 192 LEU A O 1
ATOM 1595 N N . ILE A 1 193 ? 17.348 -6.875 -3.739 1.00 77.81 193 ILE A N 1
ATOM 1596 C CA . ILE A 1 193 ? 17.503 -7.091 -5.178 1.00 77.81 193 ILE A CA 1
ATOM 1597 C C . ILE A 1 193 ? 16.143 -7.591 -5.666 1.00 77.81 193 ILE A C 1
ATOM 1599 O O . ILE A 1 193 ? 15.887 -8.795 -5.630 1.00 77.81 193 ILE A O 1
ATOM 1603 N N . PRO A 1 194 ? 15.213 -6.682 -6.001 1.00 63.56 194 PRO A N 1
ATOM 1604 C CA . PRO A 1 194 ? 13.829 -7.057 -6.214 1.00 63.56 194 PRO A CA 1
ATOM 1605 C C . PRO A 1 194 ? 13.662 -7.923 -7.457 1.00 63.56 194 PRO A C 1
ATOM 1607 O O . PRO A 1 194 ? 12.872 -8.851 -7.434 1.00 63.56 194 PRO A O 1
ATOM 1610 N N . LEU A 1 195 ? 14.382 -7.666 -8.544 1.00 62.59 195 LEU A N 1
ATOM 1611 C CA . LEU A 1 195 ? 13.954 -8.121 -9.866 1.00 62.59 195 LEU A CA 1
ATOM 1612 C C . LEU A 1 195 ? 14.792 -9.307 -10.359 1.00 62.59 195 LEU A C 1
ATOM 1614 O O . LEU A 1 195 ? 15.838 -9.128 -10.974 1.00 62.59 195 LEU A O 1
ATOM 1618 N N . GLN A 1 196 ? 14.294 -10.524 -10.125 1.00 61.91 196 GLN A N 1
ATOM 1619 C CA . GLN A 1 196 ? 14.713 -11.735 -10.853 1.00 61.91 196 GLN A CA 1
ATOM 1620 C C . GLN A 1 196 ? 13.841 -11.972 -12.114 1.00 61.91 196 GLN A C 1
ATOM 1622 O O . GLN A 1 196 ? 13.662 -13.111 -12.536 1.00 61.91 196 GLN A O 1
ATOM 1627 N N . GLY A 1 197 ? 13.247 -10.916 -12.693 1.00 62.94 197 GLY A N 1
ATOM 1628 C CA . GLY A 1 197 ? 12.308 -10.977 -13.826 1.00 62.94 197 GLY A CA 1
ATOM 1629 C C . GLY A 1 197 ? 11.586 -9.642 -14.084 1.00 62.94 197 GLY A C 1
ATOM 1630 O O . GLY A 1 197 ? 12.020 -8.607 -13.575 1.00 62.94 197 GLY A O 1
ATOM 1631 N N . ASP A 1 198 ? 10.485 -9.673 -14.848 1.00 66.19 198 ASP A N 1
ATOM 1632 C CA . ASP A 1 198 ? 9.689 -8.483 -15.229 1.00 66.19 198 ASP A CA 1
ATOM 1633 C C . ASP A 1 198 ? 8.849 -7.903 -14.074 1.00 66.19 198 ASP A C 1
ATOM 1635 O O . ASP A 1 198 ? 8.575 -6.700 -14.031 1.00 66.19 198 ASP A O 1
ATOM 1639 N N . GLU A 1 199 ? 8.466 -8.749 -13.114 1.00 79.31 199 GLU A N 1
ATOM 1640 C CA . GLU A 1 199 ? 7.737 -8.373 -11.902 1.00 79.31 199 GLU A CA 1
ATOM 1641 C C . GLU A 1 199 ? 8.343 -9.065 -10.669 1.00 79.31 199 GLU A C 1
ATOM 1643 O O . GLU A 1 199 ? 8.887 -10.168 -10.755 1.00 79.31 199 GLU A O 1
ATOM 1648 N N . SER A 1 200 ? 8.230 -8.432 -9.501 1.00 86.75 200 SER A N 1
ATOM 1649 C CA . SER A 1 200 ? 8.624 -9.000 -8.211 1.00 86.75 200 SER A CA 1
ATOM 1650 C C . SER A 1 200 ? 7.773 -8.470 -7.066 1.00 86.75 200 SER A C 1
ATOM 1652 O O . SER A 1 200 ? 7.298 -7.338 -7.110 1.00 86.75 200 SER A O 1
ATOM 1654 N N . SER A 1 201 ? 7.593 -9.272 -6.018 1.00 90.56 201 SER A N 1
ATOM 1655 C CA . SER A 1 201 ? 6.832 -8.892 -4.830 1.00 90.56 201 SER A CA 1
ATOM 1656 C C . SER A 1 201 ? 7.740 -8.854 -3.603 1.00 90.56 201 SER A C 1
ATOM 1658 O O . SER A 1 201 ? 8.387 -9.847 -3.274 1.00 90.56 201 SER A O 1
ATOM 1660 N N . ILE A 1 202 ? 7.778 -7.708 -2.921 1.00 92.56 202 ILE A N 1
ATOM 1661 C CA . ILE A 1 202 ? 8.429 -7.544 -1.620 1.00 92.56 202 ILE A CA 1
ATOM 1662 C C . ILE A 1 202 ? 7.348 -7.428 -0.554 1.00 92.56 202 ILE A C 1
ATOM 1664 O O . ILE A 1 202 ? 6.458 -6.580 -0.647 1.00 92.56 202 ILE A O 1
ATOM 1668 N N . VAL A 1 203 ? 7.467 -8.232 0.499 1.00 95.75 203 VAL A N 1
ATOM 1669 C CA . VAL A 1 203 ? 6.556 -8.191 1.646 1.00 95.75 203 VAL A CA 1
ATOM 1670 C C . VAL A 1 203 ? 7.302 -7.677 2.866 1.00 95.75 203 VAL A C 1
ATOM 1672 O O . VAL A 1 203 ? 8.236 -8.323 3.334 1.00 95.75 203 VAL A O 1
ATOM 1675 N N . LEU A 1 204 ? 6.874 -6.535 3.399 1.00 97.00 204 LEU A N 1
ATOM 1676 C CA . LEU A 1 204 ? 7.316 -6.023 4.692 1.00 97.00 204 LEU A CA 1
ATOM 1677 C C . LEU A 1 204 ? 6.217 -6.300 5.715 1.00 97.00 204 LEU A C 1
ATOM 1679 O O . LEU A 1 204 ? 5.090 -5.840 5.544 1.00 97.00 204 LEU A O 1
ATOM 1683 N N . GLU A 1 205 ? 6.536 -7.033 6.775 1.00 97.75 205 GLU A N 1
ATOM 1684 C CA . GLU A 1 205 ? 5.604 -7.402 7.842 1.00 97.75 205 GLU A CA 1
ATOM 1685 C C . GLU A 1 205 ? 6.132 -6.883 9.179 1.00 97.75 205 GLU A C 1
ATOM 1687 O O . GLU A 1 205 ? 7.268 -7.174 9.552 1.00 97.75 205 GLU A O 1
ATOM 1692 N N . THR A 1 206 ? 5.311 -6.135 9.915 1.00 96.94 206 THR A N 1
ATOM 1693 C CA . THR A 1 206 ? 5.570 -5.795 11.315 1.00 96.94 206 THR A CA 1
ATOM 1694 C C . THR A 1 206 ? 4.728 -6.638 12.251 1.00 96.94 206 THR A C 1
ATOM 1696 O O . THR A 1 206 ? 3.584 -6.971 11.951 1.00 96.94 206 THR A O 1
ATOM 1699 N N . GLU A 1 207 ? 5.291 -6.959 13.410 1.00 95.00 207 GLU A N 1
ATOM 1700 C CA . GLU A 1 207 ? 4.648 -7.766 14.445 1.00 95.00 207 GLU A CA 1
ATOM 1701 C C . GLU A 1 207 ? 4.935 -7.152 15.818 1.00 95.00 207 GLU A C 1
ATOM 1703 O O . GLU A 1 207 ? 6.099 -6.936 16.172 1.00 95.00 207 GLU A O 1
ATOM 1708 N N . ASN A 1 208 ? 3.881 -6.845 16.579 1.00 92.31 208 ASN A N 1
ATOM 1709 C CA . ASN A 1 208 ? 4.016 -6.320 17.938 1.00 92.31 208 ASN A CA 1
ATOM 1710 C C . ASN A 1 208 ? 4.232 -7.446 18.969 1.00 92.31 208 ASN A C 1
ATOM 1712 O O . ASN A 1 208 ? 4.148 -8.633 18.656 1.00 92.31 208 ASN A O 1
ATOM 1716 N N . THR A 1 209 ? 4.472 -7.085 20.231 1.00 89.25 209 THR A N 1
ATOM 1717 C CA . THR A 1 209 ? 4.717 -8.047 21.326 1.00 89.25 209 THR A CA 1
ATOM 1718 C C . THR A 1 209 ? 3.561 -9.012 21.607 1.00 89.25 209 THR A C 1
ATOM 1720 O O . THR A 1 209 ? 3.760 -10.018 22.284 1.00 89.25 209 THR A O 1
ATOM 1723 N N . LEU A 1 210 ? 2.360 -8.720 21.105 1.00 89.75 210 LEU A N 1
ATOM 1724 C CA . LEU A 1 210 ? 1.161 -9.547 21.245 1.00 89.75 210 LEU A CA 1
ATOM 1725 C C . LEU A 1 210 ? 0.890 -10.405 19.999 1.00 89.75 210 LEU A C 1
ATOM 1727 O O . LEU A 1 210 ? -0.146 -11.063 19.929 1.00 89.75 210 LEU A O 1
ATOM 1731 N N . GLY A 1 211 ? 1.801 -10.398 19.020 1.00 90.00 211 GLY A N 1
ATOM 1732 C CA . GLY A 1 211 ? 1.679 -11.152 17.773 1.00 90.00 211 GLY A CA 1
ATOM 1733 C C . GLY A 1 211 ? 0.704 -10.538 16.764 1.00 90.00 211 GLY A C 1
ATOM 1734 O O . GLY A 1 211 ? 0.346 -11.184 15.780 1.00 90.00 211 GLY A O 1
ATOM 1735 N N . VAL A 1 212 ? 0.239 -9.302 16.986 1.00 92.50 212 VAL A N 1
ATOM 1736 C CA . VAL A 1 212 ? -0.603 -8.598 16.010 1.00 92.50 212 VAL A CA 1
ATOM 1737 C C . VAL A 1 212 ? 0.282 -8.097 14.879 1.00 92.50 212 VAL A C 1
ATOM 1739 O O . VAL A 1 212 ? 1.283 -7.419 15.117 1.00 92.50 212 VAL A O 1
ATOM 1742 N N . LYS A 1 213 ? -0.117 -8.416 13.648 1.00 94.62 213 LYS A N 1
ATOM 1743 C CA . LYS A 1 213 ? 0.654 -8.132 12.439 1.00 94.62 213 LYS A CA 1
ATOM 1744 C C . LYS A 1 213 ? 0.064 -7.000 11.600 1.00 94.62 213 LYS A C 1
ATOM 1746 O O . LYS A 1 213 ? -1.157 -6.825 11.542 1.00 94.62 213 LYS A O 1
ATOM 1751 N N . ASN A 1 214 ? 0.931 -6.273 10.905 1.00 96.88 214 ASN A N 1
ATOM 1752 C CA . ASN A 1 214 ? 0.586 -5.335 9.837 1.00 96.88 214 ASN A CA 1
ATOM 1753 C C . ASN A 1 214 ? 1.571 -5.504 8.674 1.00 96.88 214 ASN A C 1
ATOM 1755 O O . ASN A 1 214 ? 2.673 -6.002 8.882 1.00 96.88 214 ASN A O 1
ATOM 1759 N N . GLN A 1 215 ? 1.188 -5.137 7.451 1.00 97.44 215 GLN A N 1
ATOM 1760 C CA . GLN A 1 215 ? 2.044 -5.412 6.293 1.00 97.44 215 GLN A CA 1
ATOM 1761 C C . GLN A 1 215 ? 1.913 -4.408 5.149 1.00 97.44 2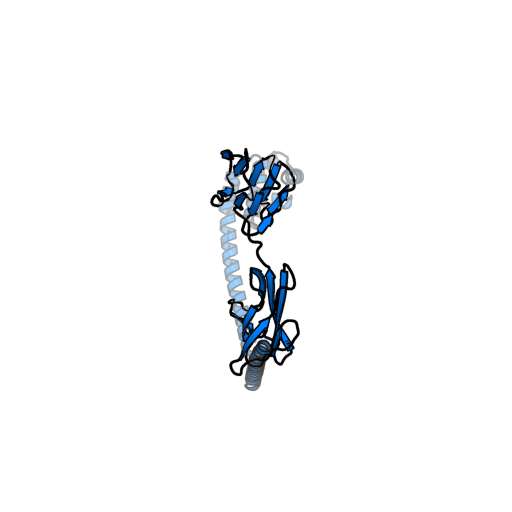15 GLN A C 1
ATOM 1763 O O . GLN A 1 215 ? 0.851 -3.823 4.923 1.00 97.44 215 GLN A O 1
ATOM 1768 N N . ILE A 1 216 ? 2.999 -4.281 4.391 1.00 97.75 216 ILE A N 1
ATOM 1769 C CA . ILE A 1 216 ? 3.083 -3.594 3.104 1.00 97.75 216 ILE A CA 1
ATOM 1770 C C . ILE A 1 216 ? 3.544 -4.616 2.064 1.00 97.75 216 ILE A C 1
ATOM 1772 O O . ILE A 1 216 ? 4.612 -5.209 2.201 1.00 97.75 216 ILE A O 1
ATOM 1776 N N . VAL A 1 217 ? 2.742 -4.800 1.018 1.00 96.38 217 VAL A N 1
ATOM 1777 C CA . VAL A 1 217 ? 3.053 -5.641 -0.141 1.00 96.38 217 VAL A CA 1
ATOM 1778 C C . VAL A 1 217 ? 3.355 -4.728 -1.327 1.00 96.38 217 VAL A C 1
ATOM 1780 O O . VAL A 1 217 ? 2.467 -4.036 -1.832 1.00 96.38 217 VAL A O 1
ATOM 1783 N N . LEU A 1 218 ? 4.619 -4.704 -1.749 1.00 92.56 218 LEU A N 1
ATOM 1784 C CA . LEU A 1 218 ? 5.096 -3.931 -2.893 1.00 92.56 218 LEU A CA 1
ATOM 1785 C C . LEU A 1 218 ? 5.259 -4.857 -4.092 1.00 92.56 218 LEU A C 1
ATOM 1787 O O . LEU A 1 218 ? 6.158 -5.691 -4.107 1.00 92.56 218 LEU A O 1
ATOM 1791 N N . ASN A 1 219 ? 4.426 -4.685 -5.112 1.00 91.44 219 ASN A N 1
ATOM 1792 C CA . ASN A 1 219 ? 4.574 -5.403 -6.372 1.00 91.44 219 ASN A CA 1
ATOM 1793 C C . ASN A 1 219 ? 5.325 -4.502 -7.360 1.00 91.44 219 ASN A C 1
ATOM 1795 O O . ASN A 1 219 ? 4.748 -3.596 -7.961 1.00 91.44 219 ASN A O 1
ATOM 1799 N N . LEU A 1 220 ? 6.632 -4.702 -7.470 1.00 89.88 220 LEU A N 1
ATOM 1800 C CA . LEU A 1 220 ? 7.505 -3.930 -8.342 1.00 89.88 220 LEU A CA 1
ATOM 1801 C C . LEU A 1 220 ? 7.479 -4.502 -9.758 1.00 89.88 220 LEU A C 1
ATOM 1803 O O . LEU A 1 220 ? 7.533 -5.717 -9.933 1.00 89.88 220 LEU A O 1
ATOM 1807 N N . PHE A 1 221 ? 7.429 -3.633 -10.760 1.00 86.25 221 PHE A N 1
ATOM 1808 C CA . PHE A 1 221 ? 7.543 -4.024 -12.164 1.00 86.25 221 PHE A CA 1
ATOM 1809 C C . PHE A 1 221 ? 8.444 -3.052 -12.918 1.00 86.25 221 PHE A C 1
ATOM 1811 O O . PHE A 1 221 ? 8.503 -1.863 -12.581 1.00 86.25 221 PHE A O 1
ATOM 1818 N N . ARG A 1 222 ? 9.129 -3.548 -13.952 1.00 80.81 222 ARG A N 1
ATOM 1819 C CA . ARG A 1 222 ? 9.837 -2.673 -14.890 1.00 80.81 222 ARG A CA 1
ATOM 1820 C C . ARG A 1 222 ? 8.862 -2.199 -15.958 1.00 80.81 222 ARG A C 1
ATOM 1822 O O . ARG A 1 222 ? 8.336 -3.035 -16.696 1.00 80.81 222 ARG A O 1
ATOM 1829 N N . PRO A 1 223 ? 8.575 -0.890 -16.052 1.00 70.88 223 PRO A N 1
ATOM 1830 C CA . PRO A 1 223 ? 7.848 -0.389 -17.202 1.00 70.88 223 PRO A CA 1
ATOM 1831 C C . PRO A 1 223 ? 8.698 -0.667 -18.443 1.00 70.88 223 PRO A C 1
ATOM 1833 O O . PRO A 1 223 ? 9.888 -0.355 -18.471 1.00 70.88 223 PRO A O 1
ATOM 1836 N N . LYS A 1 224 ? 8.101 -1.280 -19.461 1.00 65.19 224 LYS A N 1
ATOM 1837 C CA . LYS A 1 224 ? 8.779 -1.447 -20.742 1.00 65.19 224 LYS A CA 1
ATOM 1838 C C . LYS A 1 224 ? 8.985 -0.064 -21.360 1.00 65.19 224 LYS A C 1
ATOM 1840 O O . LYS A 1 224 ? 8.050 0.735 -21.393 1.00 65.19 224 LYS A O 1
ATOM 1845 N N . GLN A 1 225 ? 10.210 0.242 -21.779 1.00 60.00 225 GLN A N 1
ATOM 1846 C CA . GLN A 1 225 ? 10.494 1.487 -22.488 1.00 60.00 225 GLN A CA 1
ATOM 1847 C C . GLN A 1 225 ? 9.970 1.353 -23.922 1.00 60.00 225 GLN A C 1
ATOM 1849 O O . GLN A 1 225 ? 10.464 0.517 -24.673 1.00 60.00 225 GLN A O 1
ATOM 1854 N N . GLU A 1 226 ? 8.978 2.163 -24.297 1.00 57.66 226 GLU A N 1
ATOM 1855 C CA . GLU A 1 226 ? 8.507 2.232 -25.683 1.00 57.66 226 GLU A CA 1
ATOM 1856 C C . GLU A 1 226 ? 9.620 2.797 -26.583 1.00 57.66 226 GLU A C 1
ATOM 1858 O O . GLU A 1 226 ? 10.087 3.927 -26.405 1.00 57.66 226 GLU A O 1
ATOM 1863 N N . ILE A 1 227 ? 10.041 2.017 -27.579 1.00 62.09 227 ILE A N 1
ATOM 1864 C CA . ILE A 1 227 ? 10.931 2.449 -28.655 1.00 62.09 227 ILE A CA 1
ATOM 1865 C C . ILE A 1 227 ? 10.122 3.349 -29.595 1.00 62.09 227 ILE A C 1
ATOM 1867 O O . ILE A 1 227 ? 9.561 2.912 -30.598 1.00 62.09 227 ILE A O 1
ATOM 1871 N N . ASN A 1 228 ? 10.054 4.632 -29.250 1.00 67.19 228 ASN A N 1
ATOM 1872 C CA . ASN A 1 228 ? 9.267 5.630 -29.981 1.00 67.19 228 ASN A CA 1
ATOM 1873 C C . ASN A 1 228 ? 9.929 6.128 -31.280 1.00 67.19 228 ASN A C 1
ATOM 1875 O O . ASN A 1 228 ? 9.314 6.886 -32.029 1.00 67.19 228 ASN A O 1
ATOM 1879 N N . GLN A 1 229 ? 11.182 5.735 -31.534 1.00 82.50 229 GLN A N 1
ATOM 1880 C CA . GLN A 1 229 ? 11.919 6.043 -32.759 1.00 82.50 229 GLN A CA 1
ATOM 1881 C C . GLN A 1 229 ? 13.075 5.057 -32.989 1.00 82.50 229 GLN A C 1
ATOM 1883 O O . GLN A 1 229 ? 13.628 4.478 -32.049 1.00 82.50 229 GLN A O 1
ATOM 1888 N N . LEU A 1 230 ? 13.443 4.894 -34.253 1.00 88.00 230 LEU A N 1
ATOM 1889 C CA . LEU A 1 230 ? 14.575 4.130 -34.758 1.00 88.00 230 LEU A CA 1
ATOM 1890 C C . LEU A 1 230 ? 15.608 5.131 -35.281 1.00 88.00 230 LEU A C 1
ATOM 1892 O O . LEU A 1 230 ? 15.390 5.746 -36.324 1.00 88.00 230 LEU A O 1
ATOM 1896 N N . ASP A 1 231 ? 16.705 5.305 -34.551 1.00 91.12 231 ASP A N 1
ATOM 1897 C CA . ASP A 1 231 ? 17.889 6.041 -34.992 1.00 91.12 231 ASP A CA 1
ATOM 1898 C C . ASP A 1 231 ? 18.804 5.085 -35.760 1.00 91.12 231 ASP A C 1
ATOM 1900 O O . ASP A 1 231 ? 19.354 4.146 -35.178 1.00 91.12 231 ASP A O 1
ATOM 1904 N N . ALA A 1 232 ? 18.901 5.284 -37.072 1.00 93.12 232 ALA A N 1
ATOM 1905 C CA . ALA A 1 232 ? 19.645 4.438 -37.987 1.00 93.12 232 ALA A CA 1
ATOM 1906 C C . ALA A 1 232 ? 20.925 5.119 -38.458 1.00 93.12 232 ALA A C 1
ATOM 1908 O O . ALA A 1 232 ? 20.871 6.162 -39.109 1.00 93.12 232 ALA A O 1
ATOM 1909 N N . GLN A 1 233 ? 22.058 4.463 -38.218 1.00 95.38 233 GLN A N 1
ATOM 1910 C CA . GLN A 1 233 ? 23.355 4.823 -38.782 1.00 95.38 233 GLN A CA 1
ATOM 1911 C C . GLN A 1 233 ? 23.739 3.797 -39.844 1.00 95.38 233 GLN A C 1
ATOM 1913 O O . GLN A 1 233 ? 23.803 2.597 -39.570 1.00 95.38 233 GLN A O 1
ATOM 1918 N N . ILE A 1 234 ? 23.985 4.272 -41.061 1.00 94.25 234 ILE A N 1
ATOM 1919 C CA . ILE A 1 234 ? 24.295 3.445 -42.227 1.00 94.25 234 ILE A CA 1
ATOM 1920 C C . ILE A 1 234 ? 25.728 3.750 -42.644 1.00 94.25 234 ILE A C 1
ATOM 1922 O O . ILE A 1 234 ? 26.052 4.876 -43.031 1.00 94.25 234 ILE A O 1
ATOM 1926 N N . ILE A 1 235 ? 26.586 2.737 -42.561 1.00 93.88 235 ILE A N 1
ATOM 1927 C CA . ILE A 1 235 ? 28.026 2.858 -42.771 1.00 93.88 235 ILE A CA 1
ATOM 1928 C C . ILE A 1 235 ? 28.422 1.966 -43.946 1.00 93.88 235 ILE A C 1
ATOM 1930 O O . ILE A 1 235 ? 28.169 0.763 -43.945 1.00 93.88 235 ILE A O 1
ATOM 1934 N N . ALA A 1 236 ? 29.056 2.551 -44.961 1.00 92.69 236 ALA A N 1
ATOM 1935 C CA . ALA A 1 236 ? 29.548 1.811 -46.116 1.00 92.69 236 ALA A CA 1
ATOM 1936 C C . ALA A 1 236 ? 30.982 1.309 -45.877 1.00 92.69 236 ALA A C 1
ATOM 1938 O O . ALA A 1 236 ? 31.909 2.104 -45.733 1.00 92.69 236 ALA A O 1
ATOM 1939 N N . LYS A 1 237 ? 31.174 -0.016 -45.893 1.00 92.69 237 LYS A N 1
ATOM 1940 C CA . LYS A 1 237 ? 32.493 -0.682 -45.829 1.00 92.69 237 LYS A CA 1
ATOM 1941 C C . LYS A 1 237 ? 33.238 -0.664 -47.169 1.00 92.69 237 LYS A C 1
ATOM 1943 O O . LYS A 1 237 ? 34.453 -0.849 -47.224 1.00 92.69 237 LYS A O 1
ATOM 1948 N N . ALA A 1 238 ? 32.498 -0.490 -48.261 1.00 92.56 238 ALA A N 1
ATOM 1949 C CA . ALA A 1 238 ? 32.994 -0.393 -49.629 1.00 92.56 238 ALA A CA 1
ATOM 1950 C C . ALA A 1 238 ? 32.083 0.536 -50.446 1.00 92.56 238 ALA A C 1
ATOM 1952 O O . ALA A 1 238 ? 31.013 0.918 -49.986 1.00 92.56 238 ALA A O 1
ATOM 1953 N N . ASN A 1 239 ? 32.489 0.894 -51.668 1.00 94.00 239 ASN A N 1
ATOM 1954 C CA . ASN A 1 239 ? 31.667 1.737 -52.538 1.00 94.00 239 ASN A CA 1
ATOM 1955 C C . ASN A 1 239 ? 30.341 1.039 -52.884 1.00 94.00 239 ASN A C 1
ATOM 1957 O O . ASN A 1 239 ? 30.336 -0.056 -53.453 1.00 94.00 239 ASN A O 1
ATOM 1961 N N . ILE A 1 240 ? 29.230 1.712 -52.603 1.00 94.69 240 ILE A N 1
ATOM 1962 C CA . ILE A 1 240 ? 27.873 1.285 -52.931 1.00 94.69 240 ILE A CA 1
ATOM 1963 C C . ILE A 1 240 ? 27.387 2.115 -54.109 1.00 94.69 240 ILE A C 1
ATOM 1965 O O . ILE A 1 240 ? 27.264 3.334 -54.022 1.00 94.69 240 ILE A O 1
ATOM 1969 N N . SER A 1 241 ? 27.120 1.451 -55.226 1.00 94.19 241 SER A N 1
ATOM 1970 C CA . SER A 1 241 ? 26.676 2.075 -56.468 1.00 94.19 241 SER A CA 1
ATOM 1971 C C . SER A 1 241 ? 25.252 2.610 -56.373 1.00 94.19 241 SER A C 1
ATOM 1973 O O . SER A 1 241 ? 24.953 3.621 -57.002 1.00 94.19 241 SER A O 1
ATOM 1975 N N . TYR A 1 242 ? 24.384 1.943 -55.610 1.00 95.88 242 TYR A N 1
ATOM 1976 C CA . TYR A 1 242 ? 22.997 2.362 -55.440 1.00 95.88 242 TYR A CA 1
ATOM 1977 C C . TYR A 1 242 ? 22.384 1.792 -54.154 1.00 95.88 242 TYR A C 1
ATOM 1979 O O . TYR A 1 242 ? 22.497 0.592 -53.877 1.00 95.88 242 TYR A O 1
ATOM 1987 N N . ILE A 1 243 ? 21.728 2.655 -53.385 1.00 96.12 243 ILE A N 1
ATOM 1988 C CA . ILE A 1 243 ? 20.929 2.319 -52.207 1.00 96.12 243 ILE A CA 1
ATOM 1989 C C . ILE A 1 243 ? 19.753 3.286 -52.090 1.00 96.12 243 ILE A C 1
ATOM 1991 O O . ILE A 1 243 ? 19.896 4.483 -52.349 1.00 96.12 243 ILE A O 1
ATOM 1995 N N . ILE A 1 244 ? 18.611 2.757 -51.657 1.00 96.62 244 ILE A N 1
ATOM 1996 C CA . ILE A 1 244 ? 17.460 3.533 -51.203 1.00 96.62 244 ILE A CA 1
ATOM 1997 C C . ILE A 1 244 ? 17.324 3.329 -49.696 1.00 96.62 244 ILE A C 1
ATOM 1999 O O . ILE A 1 244 ? 17.356 2.198 -49.210 1.00 96.62 244 ILE A O 1
ATOM 2003 N N . VAL A 1 245 ? 17.155 4.423 -48.962 1.00 95.69 245 VAL A N 1
ATOM 2004 C CA . VAL A 1 245 ? 16.806 4.412 -47.540 1.00 95.69 245 VAL A CA 1
ATOM 2005 C C . VAL A 1 245 ? 15.428 5.028 -47.401 1.00 95.69 245 VAL A C 1
ATOM 2007 O O . VAL A 1 245 ? 15.193 6.146 -47.872 1.00 95.69 245 VAL A O 1
ATOM 2010 N N . LYS A 1 246 ? 14.520 4.320 -46.733 1.00 95.75 246 LYS A N 1
ATOM 2011 C CA . LYS A 1 246 ? 13.188 4.818 -46.407 1.00 95.75 246 LYS A CA 1
ATOM 2012 C C . LYS A 1 246 ? 13.010 4.915 -44.900 1.00 95.75 246 LYS A C 1
ATOM 2014 O O . LYS A 1 246 ? 13.266 3.953 -44.182 1.00 95.75 246 LYS A O 1
ATOM 2019 N N . ALA A 1 247 ? 12.519 6.058 -44.436 1.00 93.25 247 ALA A N 1
ATOM 2020 C CA . ALA A 1 247 ? 12.025 6.231 -43.076 1.00 93.25 247 ALA A CA 1
ATOM 2021 C C . ALA A 1 247 ? 10.500 6.313 -43.136 1.00 93.25 247 ALA A C 1
ATOM 2023 O O . ALA A 1 247 ? 9.946 7.128 -43.873 1.00 93.25 247 ALA A O 1
ATOM 2024 N N . ASP A 1 248 ? 9.816 5.429 -42.413 1.00 90.88 248 ASP A N 1
ATOM 2025 C CA . ASP A 1 248 ? 8.349 5.354 -42.371 1.00 90.88 248 ASP A CA 1
ATOM 2026 C C . ASP A 1 248 ? 7.688 5.252 -43.762 1.00 90.88 248 ASP A C 1
ATOM 2028 O O . ASP A 1 248 ? 6.620 5.810 -44.016 1.00 90.88 248 ASP A O 1
ATOM 2032 N N . GLY A 1 249 ? 8.348 4.542 -44.684 1.00 89.94 249 GLY A N 1
ATOM 2033 C CA . GLY A 1 249 ? 7.900 4.344 -46.067 1.00 89.94 249 GLY A CA 1
ATOM 2034 C C . GLY A 1 249 ? 8.207 5.506 -47.021 1.00 89.94 249 GLY A C 1
ATOM 2035 O O . GLY A 1 249 ? 7.960 5.384 -48.221 1.00 89.94 249 GLY A O 1
ATOM 2036 N N . LEU A 1 250 ? 8.770 6.613 -46.529 1.00 91.31 250 LEU A N 1
ATOM 2037 C CA . LEU A 1 250 ? 9.202 7.749 -47.343 1.00 91.31 250 LEU A CA 1
ATOM 2038 C C . LEU A 1 250 ? 10.687 7.627 -47.676 1.00 91.31 250 LEU A C 1
ATOM 2040 O O . LEU A 1 250 ? 11.503 7.427 -46.782 1.00 91.31 250 LEU A O 1
ATOM 2044 N N . VAL A 1 251 ? 11.048 7.790 -48.950 1.00 94.44 251 VAL A N 1
ATOM 2045 C CA . VAL A 1 251 ? 12.453 7.805 -49.388 1.00 94.44 251 VAL A CA 1
ATOM 2046 C C . VAL A 1 251 ? 13.150 9.033 -48.802 1.00 94.44 251 VAL A C 1
ATOM 2048 O O . VAL A 1 251 ? 12.808 10.166 -49.139 1.00 94.44 251 VAL A O 1
ATOM 2051 N N . VAL A 1 252 ? 14.123 8.799 -47.923 1.00 94.12 252 VAL A N 1
ATOM 2052 C CA . VAL A 1 252 ? 14.946 9.841 -47.282 1.00 94.12 252 VAL A CA 1
ATOM 2053 C C . VAL A 1 252 ? 16.347 9.927 -47.881 1.00 94.12 252 VAL A C 1
ATOM 2055 O O . VAL A 1 252 ? 17.018 10.948 -47.737 1.00 94.12 252 VAL A O 1
ATOM 2058 N N . TYR A 1 253 ? 16.773 8.879 -48.585 1.00 95.69 253 TYR A N 1
ATOM 2059 C CA . TYR A 1 253 ? 18.005 8.858 -49.359 1.00 95.69 253 TYR A CA 1
ATOM 2060 C C . TYR A 1 253 ? 17.863 7.939 -50.562 1.00 95.69 253 TYR A C 1
ATOM 2062 O O . TYR A 1 253 ? 17.309 6.847 -50.457 1.00 95.69 253 TYR A O 1
ATOM 2070 N N . GLU A 1 254 ? 18.425 8.366 -51.684 1.00 96.19 254 GLU A N 1
ATOM 2071 C CA . GLU A 1 254 ? 18.558 7.556 -52.884 1.00 96.19 254 GLU A CA 1
ATOM 2072 C C . GLU A 1 254 ? 19.840 7.973 -53.607 1.00 96.19 254 GLU A C 1
ATOM 2074 O O . GLU A 1 254 ? 20.011 9.144 -53.956 1.00 96.19 254 GLU A O 1
ATOM 2079 N N . GLY A 1 255 ? 20.765 7.036 -53.808 1.00 94.50 255 GLY A N 1
ATOM 2080 C CA . GLY A 1 255 ? 22.022 7.336 -54.488 1.00 94.50 255 GLY A CA 1
ATOM 2081 C C . GLY A 1 255 ? 23.148 6.356 -54.191 1.00 94.50 255 GLY A C 1
ATOM 2082 O O . GLY A 1 255 ? 22.925 5.246 -53.716 1.00 94.50 255 GLY A O 1
ATOM 2083 N N . SER A 1 256 ? 24.374 6.768 -54.507 1.00 93.25 256 SER A N 1
ATOM 2084 C CA . SER A 1 256 ? 25.600 6.005 -54.264 1.00 93.25 256 SER A CA 1
ATOM 2085 C C . SER A 1 256 ? 26.318 6.480 -53.001 1.00 93.25 256 SER A C 1
ATOM 2087 O O . SER A 1 256 ? 26.456 7.688 -52.804 1.00 93.25 256 SER A O 1
ATOM 2089 N N . ILE A 1 257 ? 26.890 5.557 -52.228 1.00 92.88 257 ILE A N 1
ATOM 2090 C CA . ILE A 1 257 ? 27.707 5.866 -51.047 1.00 92.88 257 ILE A CA 1
ATOM 2091 C C . ILE A 1 257 ? 29.158 5.474 -51.333 1.00 92.88 257 ILE A C 1
ATOM 2093 O O . ILE A 1 257 ? 29.439 4.333 -51.701 1.00 92.88 257 ILE A O 1
ATOM 2097 N N . ALA A 1 258 ? 30.093 6.410 -51.186 1.00 90.50 258 ALA A N 1
ATOM 2098 C CA . ALA A 1 258 ? 31.516 6.114 -51.328 1.00 90.50 258 ALA A CA 1
ATOM 2099 C C . ALA A 1 258 ? 32.085 5.523 -50.028 1.00 90.50 258 ALA A C 1
ATOM 2101 O O . ALA A 1 258 ? 31.625 5.827 -48.933 1.00 90.50 258 ALA A O 1
ATOM 2102 N N . ASN A 1 259 ? 33.113 4.688 -50.140 1.00 88.94 259 ASN A N 1
ATOM 2103 C CA . ASN A 1 259 ? 33.815 4.151 -48.983 1.00 88.94 259 ASN A CA 1
ATOM 2104 C C . ASN A 1 259 ? 34.517 5.280 -48.210 1.00 88.94 259 ASN A C 1
ATOM 2106 O O . ASN A 1 259 ? 35.166 6.135 -48.816 1.00 88.94 259 ASN A O 1
ATOM 2110 N N . GLY A 1 260 ? 34.420 5.254 -46.881 1.00 79.06 260 GLY A N 1
ATOM 2111 C CA . GLY A 1 260 ? 35.049 6.238 -45.999 1.00 79.06 260 GLY A CA 1
ATOM 2112 C C . GLY A 1 260 ? 34.307 7.572 -45.889 1.00 79.06 260 GLY A C 1
ATOM 2113 O O . GLY A 1 260 ? 34.872 8.523 -45.354 1.00 79.06 260 GLY A O 1
ATOM 2114 N N . THR A 1 261 ? 33.068 7.672 -46.386 1.00 87.12 261 THR A N 1
ATOM 2115 C CA . THR A 1 261 ? 32.188 8.804 -46.062 1.00 87.12 261 THR A CA 1
ATOM 2116 C C . THR A 1 261 ? 31.658 8.692 -44.637 1.00 87.12 261 THR A C 1
ATOM 2118 O O . THR A 1 261 ? 31.532 7.591 -44.102 1.00 87.12 261 THR A O 1
ATOM 2121 N N . GLU A 1 262 ? 31.297 9.832 -44.048 1.00 90.56 262 GLU A N 1
ATOM 2122 C CA . GLU A 1 262 ? 30.587 9.873 -42.767 1.00 90.56 262 GLU A CA 1
ATOM 2123 C C . GLU A 1 262 ? 29.314 9.002 -42.799 1.00 90.56 262 GLU A C 1
ATOM 2125 O O . GLU A 1 262 ? 28.679 8.898 -43.859 1.00 90.56 262 GLU A O 1
ATOM 2130 N N . PRO A 1 263 ? 28.921 8.390 -41.664 1.00 90.75 263 PRO A N 1
ATOM 2131 C CA . PRO A 1 263 ? 27.699 7.601 -41.575 1.00 90.75 263 PRO A CA 1
ATOM 2132 C C . PRO A 1 263 ? 26.475 8.416 -41.991 1.00 90.75 263 PRO A C 1
ATOM 2134 O O . PRO A 1 263 ? 26.302 9.564 -41.569 1.00 90.75 263 PRO A O 1
ATOM 2137 N N . LEU A 1 264 ? 25.590 7.809 -42.781 1.00 92.75 264 LEU A N 1
ATOM 2138 C CA . LEU A 1 264 ? 24.286 8.407 -43.037 1.00 92.75 264 LEU A CA 1
ATOM 2139 C C . LEU A 1 264 ? 23.375 8.132 -41.842 1.00 92.75 264 LEU A C 1
ATOM 2141 O O . LEU A 1 264 ? 23.151 6.973 -41.496 1.00 92.75 264 LEU A O 1
ATOM 2145 N N . ASN A 1 265 ? 22.853 9.197 -41.235 1.00 94.62 265 ASN A N 1
ATOM 2146 C CA . ASN A 1 265 ? 22.006 9.117 -40.049 1.00 94.62 265 ASN A CA 1
ATOM 2147 C C . ASN A 1 265 ? 20.568 9.496 -40.405 1.00 94.62 265 ASN A C 1
ATOM 2149 O O . ASN A 1 265 ? 20.325 10.595 -40.912 1.00 94.62 265 ASN A O 1
ATOM 2153 N N . TYR A 1 266 ? 19.622 8.606 -40.118 1.00 94.56 266 TYR A N 1
ATOM 2154 C CA . TYR A 1 266 ? 18.197 8.816 -40.369 1.00 94.56 266 TYR A CA 1
ATOM 2155 C C . TYR A 1 266 ? 17.358 8.349 -39.187 1.00 94.56 266 TYR A C 1
ATOM 2157 O O . TYR A 1 266 ? 17.683 7.365 -38.535 1.00 94.56 266 TYR A O 1
ATOM 2165 N N . ILE A 1 267 ? 16.246 9.042 -38.946 1.00 90.81 267 ILE A N 1
ATOM 2166 C CA . ILE A 1 267 ? 15.308 8.714 -37.872 1.00 90.81 267 ILE A CA 1
ATOM 2167 C C . ILE A 1 267 ? 13.971 8.316 -38.495 1.00 90.81 267 ILE A C 1
ATOM 2169 O O . ILE A 1 267 ? 13.412 9.074 -39.288 1.00 90.81 267 ILE A O 1
ATOM 2173 N N . GLY A 1 268 ? 13.459 7.145 -38.120 1.00 88.94 268 GLY A N 1
ATOM 2174 C CA . GLY A 1 268 ? 12.112 6.674 -38.457 1.00 88.94 268 GLY A CA 1
ATOM 2175 C C . GLY A 1 268 ? 11.294 6.458 -37.188 1.00 88.94 268 GLY A C 1
ATOM 2176 O O . GLY A 1 268 ? 11.815 5.951 -36.201 1.00 88.94 268 GLY A O 1
ATOM 2177 N N . GLN A 1 269 ? 10.020 6.841 -37.170 1.00 86.50 269 GLN A N 1
ATOM 2178 C CA . GLN A 1 269 ? 9.157 6.662 -35.994 1.00 86.50 269 GLN A CA 1
ATOM 2179 C C . GLN A 1 269 ? 8.648 5.222 -35.861 1.00 86.50 269 GLN A C 1
ATOM 2181 O O . GLN A 1 269 ? 8.475 4.717 -34.755 1.00 86.50 269 GLN A O 1
ATOM 2186 N N . LYS A 1 270 ? 8.395 4.555 -36.988 1.00 86.88 270 LYS A N 1
ATOM 2187 C CA . LYS A 1 270 ? 7.826 3.205 -37.077 1.00 86.88 270 LYS A CA 1
ATOM 2188 C C . LYS A 1 270 ? 8.761 2.238 -37.777 1.00 86.88 270 LYS A C 1
ATOM 2190 O O . LYS A 1 270 ? 8.861 1.093 -37.341 1.00 86.88 270 LYS A O 1
ATOM 2195 N N . SER A 1 271 ? 9.424 2.674 -38.847 1.00 91.44 271 SER A N 1
ATOM 2196 C CA . SER A 1 271 ? 10.282 1.789 -39.628 1.00 91.44 271 SER A CA 1
ATOM 2197 C C . SER A 1 271 ? 11.450 2.486 -40.316 1.00 91.44 271 SER A C 1
ATOM 2199 O O . SER A 1 271 ? 11.322 3.614 -40.791 1.00 91.44 271 SER A O 1
ATOM 2201 N N . ILE A 1 272 ? 12.554 1.756 -40.462 1.00 95.00 272 ILE A N 1
ATOM 2202 C CA . ILE A 1 272 ? 13.667 2.068 -41.361 1.00 95.00 272 ILE A CA 1
ATOM 2203 C C . ILE A 1 272 ? 13.802 0.911 -42.349 1.00 95.00 272 ILE A C 1
ATOM 2205 O O . ILE A 1 272 ? 13.946 -0.236 -41.941 1.00 95.00 272 ILE A O 1
ATOM 2209 N N . GLU A 1 273 ? 13.760 1.200 -43.642 1.00 95.50 273 GLU A N 1
ATOM 2210 C CA . GLU A 1 273 ? 13.915 0.217 -44.715 1.00 95.50 273 GLU A CA 1
ATOM 2211 C C . GLU A 1 273 ? 15.122 0.580 -45.583 1.00 95.50 273 GLU A C 1
ATOM 2213 O O . GLU A 1 273 ? 15.344 1.745 -45.918 1.00 95.50 273 GLU A O 1
ATOM 2218 N N . LEU A 1 274 ? 15.914 -0.435 -45.924 1.00 95.69 274 LEU A N 1
ATOM 2219 C CA . LEU A 1 274 ? 17.105 -0.328 -46.757 1.00 95.69 274 LEU A CA 1
ATOM 2220 C C . LEU A 1 274 ? 16.955 -1.237 -47.968 1.00 95.69 274 LEU A C 1
ATOM 2222 O O . LEU A 1 274 ? 16.706 -2.432 -47.808 1.00 95.69 274 LEU A O 1
ATOM 2226 N N . GLU A 1 275 ? 17.174 -0.690 -49.160 1.00 96.38 275 GLU A N 1
ATOM 2227 C CA . GLU A 1 275 ? 17.156 -1.441 -50.413 1.00 96.38 275 GLU A CA 1
ATOM 2228 C C . GLU A 1 275 ? 18.478 -1.253 -51.162 1.00 96.38 275 GLU A C 1
ATOM 2230 O O . GLU A 1 275 ? 18.793 -0.162 -51.639 1.00 96.38 275 GLU A O 1
ATOM 2235 N N . THR A 1 276 ? 19.273 -2.316 -51.283 1.00 95.25 276 THR A N 1
ATOM 2236 C CA . THR A 1 276 ? 20.490 -2.326 -52.103 1.00 95.25 276 THR A CA 1
ATOM 2237 C C . THR A 1 276 ? 20.905 -3.745 -52.482 1.00 95.25 276 THR A C 1
ATOM 2239 O O . THR A 1 276 ? 20.805 -4.679 -51.695 1.00 95.25 276 THR A O 1
ATOM 2242 N N . GLN A 1 277 ? 21.456 -3.919 -53.684 1.00 94.62 277 GLN A N 1
ATOM 2243 C CA . GLN A 1 277 ? 22.055 -5.196 -54.099 1.00 94.62 277 GLN A CA 1
ATOM 2244 C C . GLN A 1 277 ? 23.418 -5.458 -53.435 1.00 94.62 277 GLN A C 1
ATOM 2246 O O . GLN A 1 277 ? 23.934 -6.566 -53.511 1.00 94.62 277 GLN A O 1
ATOM 2251 N N . GLN A 1 278 ? 24.012 -4.450 -52.789 1.00 94.56 278 GLN A N 1
ATOM 2252 C CA . GLN A 1 278 ? 25.342 -4.519 -52.175 1.00 94.56 278 GLN A CA 1
ATOM 2253 C C . GLN A 1 278 ? 25.261 -4.503 -50.640 1.00 94.56 278 GLN A C 1
ATOM 2255 O O . GLN A 1 278 ? 26.117 -3.920 -49.978 1.00 94.56 278 GLN A O 1
ATOM 2260 N N . TYR A 1 279 ? 24.226 -5.130 -50.074 1.00 92.56 279 TYR A N 1
ATOM 2261 C CA . TYR A 1 279 ? 23.920 -5.107 -48.638 1.00 92.56 279 TYR A CA 1
ATOM 2262 C C . TYR A 1 279 ? 25.049 -5.667 -47.754 1.00 92.56 279 TYR A C 1
ATOM 2264 O O . TYR A 1 279 ? 25.223 -5.210 -46.632 1.00 92.56 279 TYR A O 1
ATOM 2272 N N . GLU A 1 280 ? 25.867 -6.595 -48.260 1.00 92.44 280 GLU A N 1
ATOM 2273 C CA . GLU A 1 280 ? 27.028 -7.149 -47.539 1.00 92.44 280 GLU A CA 1
ATOM 2274 C C . GLU A 1 280 ? 28.100 -6.083 -47.237 1.00 92.44 280 GLU A C 1
ATOM 2276 O O . GLU A 1 280 ? 28.869 -6.202 -46.279 1.00 92.44 280 GLU A O 1
ATOM 2281 N N . ASN A 1 281 ? 28.121 -5.002 -48.023 1.00 93.62 281 ASN A N 1
ATOM 2282 C CA . ASN A 1 281 ? 29.044 -3.880 -47.867 1.00 93.62 281 ASN A CA 1
ATOM 2283 C C . ASN A 1 281 ? 28.520 -2.793 -46.915 1.00 93.62 281 ASN A C 1
ATOM 2285 O O . ASN A 1 281 ? 29.139 -1.733 -46.821 1.00 93.62 281 ASN A O 1
ATOM 2289 N N . LEU A 1 282 ? 27.412 -3.039 -46.210 1.00 91.81 282 LEU A N 1
ATOM 2290 C CA . LEU A 1 282 ? 26.843 -2.133 -45.217 1.00 91.81 282 LEU A CA 1
ATOM 2291 C C . LEU A 1 282 ? 27.018 -2.671 -43.802 1.00 91.81 282 LEU A C 1
ATOM 2293 O O . LEU A 1 282 ? 26.812 -3.859 -43.554 1.00 91.81 282 LEU A O 1
ATOM 2297 N N . ASP A 1 283 ? 27.327 -1.764 -42.884 1.00 92.56 283 ASP A N 1
ATOM 2298 C CA . ASP A 1 283 ? 27.075 -1.936 -41.459 1.00 92.56 283 ASP A CA 1
ATOM 2299 C C . ASP A 1 283 ? 25.927 -1.006 -41.065 1.00 92.56 283 ASP A C 1
ATOM 2301 O O . ASP A 1 283 ? 25.926 0.182 -41.401 1.00 92.56 283 ASP A O 1
ATOM 2305 N N . VAL A 1 284 ? 24.926 -1.560 -40.382 1.00 93.00 284 VAL A N 1
ATOM 2306 C CA . VAL A 1 284 ? 23.731 -0.821 -39.966 1.00 93.00 284 VAL A CA 1
ATOM 2307 C C . VAL A 1 284 ? 23.622 -0.876 -38.459 1.00 93.00 284 VAL A C 1
ATOM 2309 O O . VAL A 1 284 ? 23.603 -1.956 -37.872 1.00 93.00 284 VAL A O 1
ATOM 2312 N N . ILE A 1 285 ? 23.529 0.288 -37.830 1.00 92.44 285 ILE A N 1
ATOM 2313 C CA . ILE A 1 285 ? 23.343 0.418 -36.388 1.00 92.44 285 ILE A CA 1
ATOM 2314 C C . ILE A 1 285 ? 21.974 1.045 -36.158 1.00 92.44 285 ILE A C 1
ATOM 2316 O O . ILE A 1 285 ? 21.741 2.161 -36.609 1.00 92.44 285 ILE A O 1
ATOM 2320 N N . ILE A 1 286 ? 21.079 0.345 -35.458 1.00 90.81 286 ILE A N 1
ATOM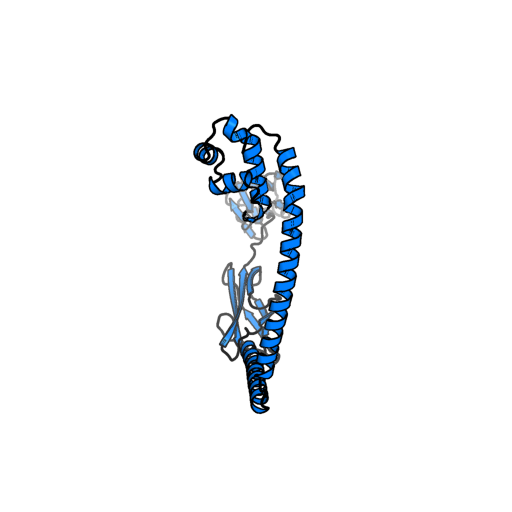 2321 C CA . ILE A 1 286 ? 19.772 0.880 -35.058 1.00 90.81 286 ILE A CA 1
ATOM 2322 C C . ILE A 1 286 ? 19.745 1.022 -33.538 1.00 90.81 286 ILE A C 1
ATOM 2324 O O . ILE A 1 286 ? 19.933 0.033 -32.826 1.00 90.81 286 ILE A O 1
ATOM 2328 N N . ASN A 1 287 ? 19.517 2.236 -33.032 1.00 88.56 287 ASN A N 1
ATOM 2329 C CA . ASN A 1 287 ? 19.492 2.553 -31.595 1.00 88.56 287 ASN A CA 1
ATOM 2330 C C . ASN A 1 287 ? 20.732 2.026 -30.837 1.00 88.56 287 ASN A C 1
ATOM 2332 O O . ASN A 1 287 ? 20.635 1.535 -29.713 1.00 88.56 287 ASN A O 1
ATOM 2336 N N . GLY A 1 288 ? 21.907 2.092 -31.473 1.00 85.19 288 GLY A N 1
ATOM 2337 C CA . GLY A 1 288 ? 23.182 1.635 -30.907 1.00 85.19 288 GLY A CA 1
ATOM 2338 C C . GLY A 1 288 ? 23.462 0.130 -31.026 1.00 85.19 288 GLY A C 1
ATOM 2339 O O . GLY A 1 288 ? 24.538 -0.310 -30.629 1.00 85.19 288 GLY A O 1
ATOM 2340 N N . ILE A 1 289 ? 22.543 -0.661 -31.591 1.00 84.88 289 ILE A N 1
ATOM 2341 C CA . ILE A 1 289 ? 22.723 -2.101 -31.826 1.00 84.88 289 ILE A CA 1
ATOM 2342 C C . ILE A 1 289 ? 23.106 -2.325 -33.290 1.00 84.88 289 ILE A C 1
ATOM 2344 O O . ILE A 1 289 ? 22.403 -1.866 -34.187 1.00 84.88 289 ILE A O 1
ATOM 2348 N N . ALA A 1 290 ? 24.206 -3.039 -33.535 1.00 89.25 290 ALA A N 1
ATOM 2349 C CA . ALA A 1 290 ? 24.649 -3.387 -34.883 1.00 89.25 290 ALA A CA 1
ATOM 2350 C C . ALA A 1 290 ? 23.860 -4.581 -35.448 1.00 89.25 290 ALA A C 1
ATOM 2352 O O . ALA A 1 290 ? 23.643 -5.578 -34.758 1.00 89.25 290 ALA A O 1
ATOM 2353 N N . TYR A 1 291 ? 23.480 -4.492 -36.720 1.00 89.75 291 TYR A N 1
ATOM 2354 C CA . TYR A 1 291 ? 22.767 -5.523 -37.464 1.00 89.75 291 TYR A CA 1
ATOM 2355 C C . TYR A 1 291 ? 23.517 -5.855 -38.753 1.00 89.75 291 TYR A C 1
ATOM 2357 O O . TYR A 1 291 ? 23.773 -4.984 -39.583 1.00 89.75 291 TYR A O 1
ATOM 2365 N N . GLU A 1 292 ? 23.807 -7.138 -38.960 1.00 85.94 292 GLU A N 1
ATOM 2366 C CA . GLU A 1 292 ? 24.321 -7.630 -40.239 1.00 85.94 292 GLU A CA 1
ATOM 2367 C C . GLU A 1 292 ? 23.174 -7.780 -41.236 1.00 85.94 292 GLU A C 1
ATOM 2369 O O . GLU A 1 292 ? 22.155 -8.395 -40.913 1.00 85.94 292 GLU A O 1
ATOM 2374 N N . LEU A 1 293 ? 23.314 -7.241 -42.449 1.00 90.00 293 LEU A N 1
ATOM 2375 C CA . LEU A 1 293 ? 22.324 -7.411 -43.515 1.00 90.00 293 LEU A CA 1
ATOM 2376 C C . LEU A 1 293 ? 22.563 -8.719 -44.276 1.00 90.00 293 LEU A C 1
ATOM 2378 O O . LEU A 1 293 ? 23.694 -9.079 -44.582 1.00 90.00 293 LEU A O 1
ATOM 2382 N N . ASN A 1 294 ? 21.483 -9.424 -44.604 1.00 88.81 294 ASN A N 1
ATOM 2383 C CA . ASN A 1 294 ? 21.512 -10.746 -45.239 1.00 88.81 294 ASN A CA 1
ATOM 2384 C C . ASN A 1 294 ? 20.575 -10.850 -46.453 1.00 88.81 294 ASN A C 1
ATOM 2386 O O . ASN A 1 294 ? 20.381 -11.942 -46.984 1.00 88.81 294 ASN A O 1
ATOM 2390 N N . ALA A 1 295 ? 19.974 -9.736 -46.871 1.00 91.44 295 ALA A N 1
ATOM 2391 C CA . ALA A 1 295 ? 19.069 -9.670 -48.005 1.00 91.44 295 ALA A CA 1
ATOM 2392 C C . ALA A 1 295 ? 19.127 -8.279 -48.663 1.00 91.44 295 ALA A C 1
ATOM 2394 O O . ALA A 1 295 ? 19.428 -7.299 -47.976 1.00 91.44 295 ALA A O 1
ATOM 2395 N N . PRO A 1 296 ? 18.786 -8.169 -49.964 1.00 92.06 296 PRO A N 1
ATOM 2396 C CA . PRO A 1 296 ? 18.776 -6.891 -50.677 1.00 92.06 296 PRO A CA 1
ATOM 2397 C C . PRO A 1 296 ? 17.768 -5.866 -50.163 1.00 92.06 296 PRO A C 1
ATOM 2399 O O . PRO A 1 296 ? 17.924 -4.678 -50.426 1.00 92.06 296 PRO A O 1
ATOM 2402 N N . VAL A 1 297 ? 16.733 -6.328 -49.465 1.00 93.56 297 VAL A N 1
ATOM 2403 C CA . VAL A 1 297 ? 15.771 -5.491 -48.750 1.00 93.56 297 VAL A CA 1
ATOM 2404 C C . VAL A 1 297 ? 15.851 -5.888 -47.286 1.00 93.56 297 VAL A C 1
ATOM 2406 O O . VAL A 1 297 ? 15.838 -7.077 -46.974 1.00 93.56 297 VAL A O 1
ATOM 2409 N N . SER A 1 298 ? 15.989 -4.913 -46.398 1.00 93.44 298 SER A N 1
ATOM 2410 C CA . SER A 1 298 ? 15.982 -5.128 -44.950 1.00 93.44 298 SER A CA 1
ATOM 2411 C C . SER A 1 298 ? 15.102 -4.081 -44.295 1.00 93.44 298 SER A C 1
ATOM 2413 O O . SER A 1 298 ? 15.307 -2.885 -44.508 1.00 93.44 298 SER A O 1
ATOM 2415 N N . ILE A 1 299 ? 14.137 -4.530 -43.498 1.00 92.19 299 ILE A N 1
ATOM 2416 C CA . ILE A 1 299 ? 13.157 -3.663 -42.846 1.00 92.19 299 ILE A CA 1
ATOM 2417 C C . ILE A 1 299 ? 13.319 -3.795 -41.336 1.00 92.19 299 ILE A C 1
ATOM 2419 O O . ILE A 1 299 ? 13.199 -4.880 -40.773 1.00 92.19 299 ILE A O 1
ATOM 2423 N N . PHE A 1 300 ? 13.559 -2.675 -40.672 1.00 91.38 300 PHE A N 1
ATOM 2424 C CA . PHE A 1 300 ? 13.573 -2.550 -39.223 1.00 91.38 300 PHE A CA 1
ATOM 2425 C C . PHE A 1 300 ? 12.277 -1.882 -38.793 1.00 91.38 300 PHE A C 1
ATOM 2427 O O . PHE A 1 300 ? 12.038 -0.733 -39.147 1.00 91.38 300 PHE A O 1
ATOM 2434 N N . GLU A 1 301 ? 11.442 -2.583 -38.035 1.00 88.12 301 GLU A N 1
ATOM 2435 C CA . GLU A 1 301 ? 10.200 -2.042 -37.477 1.00 88.12 301 GLU A CA 1
ATOM 2436 C C . GLU A 1 301 ? 10.301 -1.949 -35.955 1.00 88.12 301 GLU A C 1
ATOM 2438 O O . GLU A 1 301 ? 10.749 -2.893 -35.298 1.00 88.12 301 GLU A O 1
ATOM 2443 N N . SER A 1 302 ? 9.836 -0.835 -35.387 1.00 79.50 302 SER A N 1
ATOM 2444 C CA . SER A 1 302 ? 9.575 -0.743 -33.951 1.00 79.50 302 SER A CA 1
ATOM 2445 C C . SER A 1 302 ? 8.206 -1.355 -33.662 1.00 79.50 302 SER A C 1
ATOM 2447 O O . SER A 1 302 ? 7.187 -0.882 -34.167 1.00 79.50 302 SER A O 1
ATOM 2449 N N . ASN A 1 303 ? 8.168 -2.406 -32.842 1.00 69.19 303 ASN A N 1
ATOM 2450 C CA . ASN A 1 303 ? 6.925 -2.998 -32.343 1.00 69.19 303 ASN A CA 1
ATOM 2451 C C . ASN A 1 303 ? 6.717 -2.666 -30.857 1.00 69.19 303 ASN A C 1
ATOM 2453 O O . ASN A 1 303 ? 6.483 -3.556 -30.037 1.00 69.19 303 ASN A O 1
ATOM 2457 N N . GLY A 1 304 ? 6.892 -1.390 -30.501 1.00 60.72 304 GLY A N 1
ATOM 2458 C CA . GLY A 1 304 ? 6.775 -0.883 -29.132 1.00 60.72 304 GLY A CA 1
ATOM 2459 C C . GLY A 1 304 ? 7.961 -1.277 -28.254 1.00 60.72 304 GLY A C 1
ATOM 2460 O O . GLY A 1 304 ? 8.744 -0.420 -27.873 1.00 60.72 304 GLY A O 1
ATOM 2461 N N . ASP A 1 305 ? 8.134 -2.570 -27.984 1.00 56.34 305 ASP A N 1
ATOM 2462 C CA . ASP A 1 305 ? 9.119 -3.074 -27.015 1.00 56.34 305 ASP A CA 1
ATOM 2463 C C . ASP A 1 305 ? 10.403 -3.620 -27.660 1.00 56.34 305 ASP A C 1
ATOM 2465 O O . ASP A 1 305 ? 11.373 -3.899 -26.963 1.00 56.34 305 ASP A O 1
ATOM 2469 N N . ASN A 1 306 ? 10.402 -3.849 -28.978 1.00 60.69 306 ASN A N 1
ATOM 2470 C CA . ASN A 1 306 ? 11.491 -4.512 -29.697 1.00 60.69 306 ASN A CA 1
ATOM 2471 C C . ASN A 1 306 ? 11.642 -3.971 -31.120 1.00 60.69 306 ASN A C 1
ATOM 2473 O O . ASN A 1 306 ? 10.667 -3.544 -31.744 1.00 60.69 306 ASN A O 1
ATOM 2477 N N . ILE A 1 307 ? 12.860 -4.086 -31.649 1.00 74.06 307 ILE A N 1
ATOM 2478 C CA . ILE A 1 307 ? 13.154 -3.880 -33.067 1.00 74.06 307 ILE A CA 1
ATOM 2479 C C . ILE A 1 307 ? 13.061 -5.238 -33.756 1.00 74.06 307 ILE A C 1
ATOM 2481 O O . ILE A 1 307 ? 13.788 -6.171 -33.414 1.00 74.06 307 ILE A O 1
ATOM 2485 N N . VAL A 1 308 ? 12.162 -5.361 -34.728 1.00 78.38 308 VAL A N 1
ATOM 2486 C CA . VAL A 1 308 ? 12.061 -6.555 -35.569 1.00 78.38 308 VAL A CA 1
ATOM 2487 C C . VAL A 1 308 ? 12.760 -6.261 -36.887 1.00 78.38 308 VAL A C 1
ATOM 2489 O O . VAL A 1 308 ? 12.344 -5.361 -37.612 1.00 78.38 308 VAL A O 1
ATOM 2492 N N . LYS A 1 309 ? 13.807 -7.031 -37.197 1.00 82.81 309 LYS A N 1
ATOM 2493 C CA . LYS A 1 309 ? 14.428 -7.043 -38.522 1.00 82.81 309 LYS A CA 1
ATOM 2494 C C . LYS A 1 309 ? 13.736 -8.100 -39.388 1.00 82.81 309 LYS A C 1
ATOM 2496 O O . LYS A 1 309 ? 13.741 -9.276 -39.021 1.00 82.81 309 LYS A O 1
ATOM 2501 N N . LYS A 1 310 ? 13.147 -7.678 -40.504 1.00 81.25 310 LYS A N 1
ATOM 2502 C CA . LYS A 1 310 ? 12.547 -8.528 -41.539 1.00 81.25 310 LYS A CA 1
ATOM 2503 C C . LYS A 1 310 ? 13.358 -8.457 -42.824 1.00 81.25 310 LYS A C 1
ATOM 2505 O O . LYS A 1 310 ? 13.907 -7.370 -43.121 1.00 81.25 310 LYS A O 1
#

Organism: NCBI:txid2099670

Radius of gyration: 50.52 Å; Cα contacts (8 Å, |Δi|>4): 501; chains: 1; bounding box: 129×35×109 Å

InterPro domains:
  IPR010982 Lambda repressor-like, DNA-binding domain superfamily [G3DSA:1.10.260.40] (1-95)
  IPR050400 Bacterial Cytoskeleton RodZ [PTHR34475] (1-129)

Secondary structure (DSSP, 8-state):
-HHHHHTT--HHHHHHHH---HHHHHHHHTT-GGGSS-HHHHHHHHHHHHHHTT--HHHHHHHHIIIIIHHHHHHHHHHHHHHHHHHHHHHHHHHHHHHHH----HHHHHHHHHHHHHHHHHHHHHHHHHHHTSPPPEEEEESS-EESSEEEEEE--SS-EEEEEEE-TT-EEEETTEE--B-TTSEEEEEE---SSSEEEEEEEEE-TT--EEEEEEEEEPPP-----EEEEEEESS-EEEEEEEETTEEEEEEEE-TTPPPEEEEESSEEEEE-TTGGGEEEEETTEEEE--SSEEEEEE-SS-EEE-

Mean predicted aligned error: 19.57 Å

Foldseek 3Di:
DVLCVVVVDDLVNVCVVLVDHSVLVVCLVVVVCVPDPDPVVNLVCLQSVCVVSVHPSVVSSVVCCVPPVVVVVVVVVVVVVVVVVVVVVVVVVVVVVVVVVPPPDVVVVVVVVVVVVVVVVVVVVVVVVVVVQDAKWKFWPPPDTDTWPADDEDEDPDQKGKTKIAIHPQKWKDKPNHTFDADPRRMGIDMDRADPDQKGWIKMWIAHPVRRIIIYIYIYGHDQQFPQKKWKWKAFQAKFQWKFKDAPNHTPDIGIDHHPDGTDIDMHRFKIKMAGPPQQRIWMAIPNRIDRDDDRIWMWGRPGRDTDID

Nearest PDB structures (foldseek):
  2wnk-assembly1_A  TM=5.327E-01  e=1.969E-01  Toxoplasma gondii RH
  5szm-assembly1_A  TM=3.349E-01  e=1.093E-02  Mus musculus
  3wo3-assembly6_L  TM=2.946E-01  e=9.043E-02  Homo sapiens
  8sm0-assembly1_G  TM=1.566E-01  e=1.379E+00  Human herpesvirus 4 strain B95-8
  8sgn-assembly1_G  TM=1.439E-01  e=4.685E+00  Human herpesvirus 4 strain B95-8

Sequence (310 aa):
KQKRTNLGFDFKTIEKELKIKEKYLKMLEEDEFQLFESSVQAKGFLKNYARFLGLNYEMMIALYRRDFENKDMKRKIEFKDEEIIEVN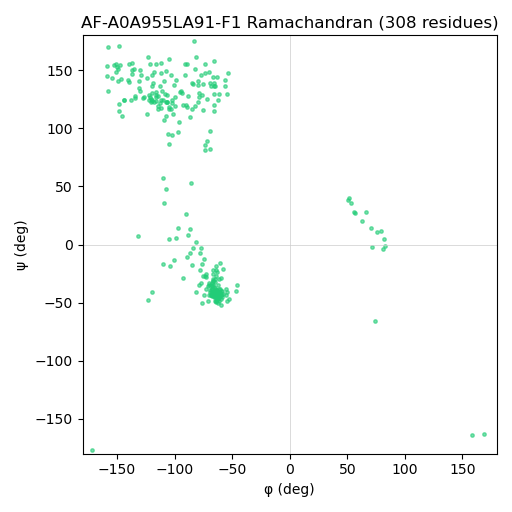KITESKILEYLKSITITKRKLQLTFIILTCIFVFLIGFSSLRKSFSKPDLFITSPFEISAPYNGKIAYDANEIILKGKIEKGSSIKVNSEPINVKPNFEFETTLIPLQGDESSIVLETENTLGVKNQIVLNLFRPKQEINQLDAQIIAKANISYIIVKADGLVVYEGSIANGTEPLNYIGQKSIELETQQYENLDVIINGIAYELNAPVSIFESNGDNIVKK

pLDDT: mean 86.14, std 11.97, range [56.34, 97.75]